Protein AF-A0A0G8ESG5-F1 (afdb_monomer_lite)

Organism: Bacillus cereus (NCBI:txid1396)

pLDDT: mean 90.38, std 11.25, range [38.34, 98.12]

Radius of gyration: 22.26 Å; chains: 1; bounding box: 77×34×74 Å

Foldseek 3Di:
DVVVVVVVVVVVVVVVVVVVLVVVQVVLVVLLLCLLVVFWDKDWDAPDPLQFDCVQQVVLLLVLCQVLQWKKKDWDWDQDPVRAIEIEIAIQHNHDACSCVSWDFPDFDDDDNVCQPPHFQKEWCDDDPDPSDGTHTPHRVSRYIYMYGHNSVCVVPDTSTDMMTIGHDDPVSVVVSVVSSVVVSCVSPPPPPPPPPD

Sequence (198 aa):
MKKVVVSFLIVASILSGFIAFQQTDHKEFEKMEKVEQRIGKEFVIPDVLGFANPSEIYPILLEVAKESHTNIFRTNVAYHEDEHVEILKYVLLTTETIYFKQFQLSGGDVLKPKDTFQGNAFLSTVHTKDTKQKGVIKDFGDNHVITIKPLQTSYEHLPMAGRYVVEGVDDKSYDAFLKLFSKKLNQHFKPKQYIQLL

Secondary structure (DSSP, 8-state):
-HHHHHHHHHHHHHHHHHHHHHHHHHHHHHHHHTHHHHHEEEEEE---GGG--HHHHHHHHHHHHHHTT--EEEEEEEE-TTS-EEEEEEEE-SS--SGGGGS-EEEE----HHHHHS---EEESS--S-TTEEEEEPPSTT--EEEEEEGGGGGGTS-S-EEEEEET--HHHHHHHHHHHHHHHHHHH---------

Structure (mmCIF, N/CA/C/O backbone):
data_AF-A0A0G8ESG5-F1
#
_entry.id   AF-A0A0G8ESG5-F1
#
loop_
_atom_site.group_PDB
_atom_site.id
_atom_site.type_symbol
_atom_site.label_atom_id
_atom_site.label_alt_id
_atom_site.label_comp_id
_atom_site.label_asym_id
_atom_site.label_entity_id
_atom_site.label_seq_id
_atom_site.pdbx_PDB_ins_code
_atom_site.Cartn_x
_atom_site.Cartn_y
_atom_site.Cartn_z
_atom_site.occupancy
_atom_site.B_iso_or_equiv
_atom_site.auth_seq_id
_atom_site.auth_comp_id
_atom_site.auth_asym_id
_atom_site.auth_atom_id
_atom_site.pdbx_PDB_model_num
ATOM 1 N N . MET A 1 1 ? 34.118 -16.002 -43.720 1.00 64.94 1 MET A N 1
ATOM 2 C CA . MET A 1 1 ? 34.114 -16.549 -42.342 1.00 64.94 1 MET A CA 1
ATOM 3 C C . MET A 1 1 ? 34.175 -15.469 -41.265 1.00 64.94 1 MET A C 1
ATOM 5 O O . MET A 1 1 ? 33.196 -15.348 -40.551 1.00 64.94 1 MET A O 1
ATOM 9 N N . LYS A 1 2 ? 35.225 -14.630 -41.175 1.00 79.50 2 LYS A N 1
ATOM 10 C CA . LYS A 1 2 ? 35.324 -13.577 -40.132 1.00 79.50 2 LYS A CA 1
ATOM 11 C C . LYS A 1 2 ? 34.084 -12.671 -40.035 1.00 79.50 2 LYS A C 1
ATOM 13 O O . LYS A 1 2 ? 33.558 -12.487 -38.951 1.00 79.50 2 LYS A O 1
ATOM 18 N N . LYS A 1 3 ? 33.571 -12.184 -41.172 1.00 87.00 3 LYS A N 1
ATOM 19 C CA . LYS A 1 3 ? 32.355 -11.348 -41.217 1.00 87.00 3 LYS A CA 1
ATOM 20 C C . LYS A 1 3 ? 31.109 -12.069 -40.680 1.00 87.00 3 LYS A C 1
ATOM 22 O O . LYS A 1 3 ? 30.347 -11.470 -39.944 1.00 87.00 3 LYS A O 1
ATOM 27 N N . VAL A 1 4 ? 30.956 -13.360 -40.988 1.00 91.06 4 VAL A N 1
ATOM 28 C CA . VAL A 1 4 ? 29.830 -14.188 -40.516 1.00 91.06 4 VAL A CA 1
ATOM 29 C C . VAL A 1 4 ? 29.908 -14.405 -39.005 1.00 91.06 4 VAL A C 1
ATOM 31 O O . VAL A 1 4 ? 28.906 -14.257 -38.318 1.00 91.06 4 VAL A O 1
ATOM 34 N N . VAL A 1 5 ? 31.105 -14.687 -38.480 1.00 92.62 5 VAL A N 1
ATOM 35 C CA . VAL A 1 5 ? 31.335 -14.833 -37.033 1.00 92.62 5 VAL A CA 1
ATOM 36 C C . VAL A 1 5 ? 31.038 -13.523 -36.301 1.00 92.62 5 VAL A C 1
ATOM 38 O O . VAL A 1 5 ? 30.351 -13.538 -35.287 1.00 92.62 5 VAL A O 1
ATOM 41 N N . VAL A 1 6 ? 31.491 -12.384 -36.833 1.00 95.00 6 VAL A N 1
ATOM 42 C CA . VAL A 1 6 ? 31.203 -11.066 -36.246 1.00 95.00 6 VAL A CA 1
ATOM 43 C C . VAL A 1 6 ? 29.701 -10.767 -36.264 1.00 95.00 6 VAL A C 1
ATOM 45 O O . VAL A 1 6 ? 29.158 -10.369 -35.239 1.00 95.00 6 VAL A O 1
ATOM 48 N N . SER A 1 7 ? 29.005 -11.014 -37.379 1.00 92.56 7 SER A N 1
ATOM 49 C CA . SER A 1 7 ? 27.548 -10.844 -37.453 1.00 92.56 7 SER A CA 1
ATOM 50 C C . SER A 1 7 ? 26.808 -11.739 -36.458 1.00 92.56 7 SER A C 1
ATOM 52 O O . SER A 1 7 ? 25.896 -11.270 -35.784 1.00 92.56 7 SER A O 1
ATOM 54 N N . PHE A 1 8 ? 27.227 -12.999 -36.316 1.00 95.50 8 PHE A N 1
ATOM 55 C CA . PHE A 1 8 ? 26.659 -13.916 -35.329 1.00 95.50 8 PHE A CA 1
ATOM 56 C C . PHE A 1 8 ? 26.852 -13.402 -33.896 1.00 95.50 8 PHE A C 1
ATOM 58 O O . PHE A 1 8 ? 25.901 -13.402 -33.121 1.00 95.50 8 PHE A O 1
ATOM 65 N N . LEU A 1 9 ? 28.044 -12.901 -33.556 1.00 95.88 9 LEU A N 1
ATOM 66 C CA . LEU A 1 9 ? 28.318 -12.335 -32.232 1.00 95.88 9 LEU A CA 1
ATOM 67 C C . LEU A 1 9 ? 27.466 -11.096 -31.936 1.00 95.88 9 LEU A C 1
ATOM 69 O O . LEU A 1 9 ? 26.989 -10.949 -30.812 1.00 95.88 9 LEU A O 1
ATOM 73 N N . ILE A 1 10 ? 27.235 -10.229 -32.927 1.00 96.31 10 ILE A N 1
ATOM 74 C CA . ILE A 1 10 ? 26.358 -9.059 -32.773 1.00 96.31 10 ILE A CA 1
ATOM 75 C C . ILE A 1 10 ? 24.924 -9.511 -32.475 1.00 96.31 10 ILE A C 1
ATOM 77 O O . ILE A 1 10 ? 24.338 -9.058 -31.495 1.00 96.31 10 ILE A O 1
ATOM 81 N N . VAL A 1 11 ? 24.378 -10.440 -33.268 1.00 96.56 11 VAL A N 1
ATOM 82 C CA . VAL A 1 11 ? 23.015 -10.962 -33.059 1.00 96.56 11 VAL A CA 1
ATOM 83 C C . VAL A 1 11 ? 22.896 -11.650 -31.698 1.00 96.56 11 VAL A C 1
ATOM 85 O O . VAL A 1 11 ? 21.964 -11.365 -30.950 1.00 96.56 11 VAL A O 1
ATOM 88 N N . ALA A 1 12 ? 23.865 -12.493 -31.335 1.00 95.94 12 ALA A N 1
ATOM 89 C CA . ALA A 1 12 ? 23.898 -13.152 -30.033 1.00 95.94 12 ALA A CA 1
ATOM 90 C C . ALA A 1 12 ? 23.954 -12.145 -28.872 1.00 95.94 12 ALA A C 1
ATOM 92 O O . ALA A 1 12 ? 23.279 -12.342 -27.862 1.00 95.94 12 ALA A O 1
ATOM 93 N N . SER A 1 13 ? 24.703 -11.047 -29.023 1.00 96.19 13 SER A N 1
ATOM 94 C CA . SER A 1 13 ? 24.792 -9.990 -28.008 1.00 96.19 13 SER A CA 1
ATOM 95 C C . SER A 1 13 ? 23.473 -9.232 -27.857 1.00 96.19 13 SER A C 1
ATOM 97 O O . SER A 1 13 ? 23.040 -8.999 -26.732 1.00 96.19 13 SER A O 1
ATOM 99 N N . ILE A 1 14 ? 22.800 -8.904 -28.967 1.00 97.00 14 ILE A N 1
ATOM 100 C CA . ILE A 1 14 ? 21.482 -8.249 -28.949 1.00 97.00 14 ILE A CA 1
ATOM 101 C C . ILE A 1 14 ? 20.448 -9.151 -28.268 1.00 97.00 14 ILE A C 1
ATOM 103 O O . ILE A 1 14 ? 19.749 -8.700 -27.365 1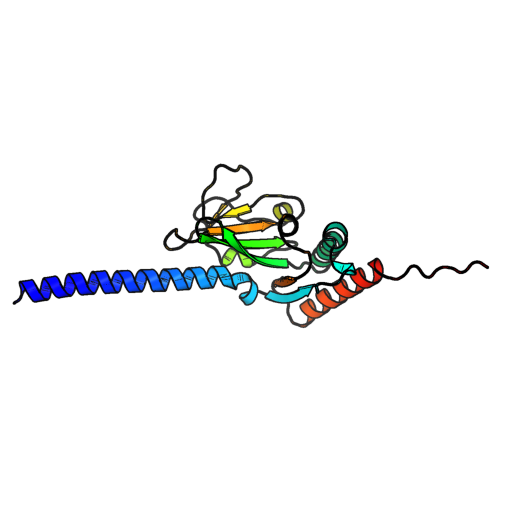.00 97.00 14 ILE A O 1
ATOM 107 N N . LEU A 1 15 ? 20.384 -10.433 -28.646 1.00 96.75 15 LEU A N 1
ATOM 108 C CA . LEU A 1 15 ? 19.455 -11.395 -28.044 1.00 96.75 15 LEU A CA 1
ATOM 109 C C . LEU A 1 15 ? 19.730 -11.599 -26.550 1.00 96.75 15 LEU A C 1
ATOM 111 O O . LEU A 1 15 ? 18.799 -11.617 -25.750 1.00 96.75 15 LEU A O 1
ATOM 115 N N . SER A 1 16 ? 21.003 -11.701 -26.162 1.00 95.81 16 SER A N 1
ATOM 116 C CA . SER A 1 16 ? 21.389 -11.832 -24.752 1.00 95.81 16 SER A CA 1
ATOM 117 C C . SER A 1 16 ? 21.014 -10.586 -23.950 1.00 95.81 16 SER A C 1
ATOM 119 O O . SER A 1 16 ? 20.480 -10.706 -22.851 1.00 95.81 16 SER A O 1
ATOM 121 N N . GLY A 1 17 ? 21.240 -9.395 -24.513 1.00 95.44 17 GLY A N 1
ATOM 122 C CA . GLY A 1 17 ? 20.831 -8.129 -23.909 1.00 95.44 17 GLY A CA 1
ATOM 123 C C . GLY A 1 17 ? 19.316 -8.029 -23.745 1.00 95.44 17 GLY A C 1
ATOM 124 O O . GLY A 1 17 ? 18.847 -7.651 -22.677 1.00 95.44 17 GLY A O 1
ATOM 125 N N . PHE A 1 18 ? 18.550 -8.443 -24.757 1.00 95.38 18 PHE A N 1
ATOM 126 C CA . PHE A 1 18 ? 17.088 -8.476 -24.696 1.00 95.38 18 PHE A CA 1
ATOM 127 C C . PHE A 1 18 ? 16.574 -9.428 -23.606 1.00 95.38 18 PHE A C 1
ATOM 129 O O . PHE A 1 18 ? 15.723 -9.051 -22.806 1.00 95.38 18 PHE A O 1
ATOM 136 N N . ILE A 1 19 ? 17.129 -10.640 -23.514 1.00 95.50 19 ILE A N 1
ATOM 137 C CA . ILE A 1 19 ? 16.766 -11.597 -22.457 1.00 95.50 19 ILE A CA 1
ATOM 138 C C . ILE A 1 19 ? 17.117 -11.033 -21.074 1.00 95.50 19 ILE A C 1
ATOM 140 O O . ILE A 1 19 ? 16.303 -11.111 -20.156 1.00 95.50 19 ILE A O 1
ATOM 144 N N . ALA A 1 20 ? 18.307 -10.446 -20.917 1.00 95.69 20 ALA A N 1
ATOM 145 C CA . ALA A 1 20 ? 18.732 -9.845 -19.656 1.00 95.69 20 ALA A CA 1
ATOM 146 C C . ALA A 1 20 ? 17.832 -8.669 -19.244 1.00 95.69 20 ALA A C 1
ATOM 148 O O . ALA A 1 20 ? 17.515 -8.532 -18.062 1.00 95.69 20 ALA A O 1
ATOM 149 N N . PHE A 1 21 ? 17.391 -7.858 -20.210 1.00 95.25 21 PHE A N 1
ATOM 150 C CA . PHE A 1 21 ? 16.431 -6.782 -19.988 1.00 95.25 21 PHE A CA 1
ATOM 151 C C . PHE A 1 21 ? 15.106 -7.333 -19.450 1.00 95.25 21 PHE A C 1
ATOM 153 O O . PHE A 1 21 ? 14.725 -6.968 -18.344 1.00 95.25 21 PHE A O 1
ATOM 160 N N . GLN A 1 22 ? 14.484 -8.292 -20.146 1.00 93.44 22 GLN A N 1
ATOM 161 C CA . GLN A 1 22 ? 13.210 -8.898 -19.728 1.00 93.44 22 GLN A CA 1
ATOM 162 C C . GLN A 1 22 ? 13.298 -9.575 -18.352 1.00 93.44 22 GLN A C 1
ATOM 164 O O . GLN A 1 22 ? 12.379 -9.500 -17.542 1.00 93.44 22 GLN A O 1
ATOM 169 N N . GLN A 1 23 ? 14.418 -10.239 -18.056 1.00 93.88 23 GLN A N 1
ATOM 170 C CA . GLN A 1 23 ? 14.632 -10.854 -16.744 1.00 93.88 23 GLN A CA 1
ATOM 171 C C . GLN A 1 23 ? 14.796 -9.823 -15.628 1.00 93.88 23 GLN A C 1
ATOM 173 O O . GLN A 1 23 ? 14.387 -10.079 -14.497 1.00 93.88 23 GLN A O 1
ATOM 178 N N . THR A 1 24 ? 15.453 -8.700 -15.916 1.00 94.88 24 THR A N 1
ATOM 179 C CA . THR A 1 24 ? 15.638 -7.618 -14.943 1.00 94.88 24 THR A CA 1
ATOM 180 C C . THR A 1 24 ? 14.308 -6.935 -14.673 1.00 94.88 24 THR A C 1
ATOM 182 O O . THR A 1 24 ? 13.946 -6.773 -13.513 1.00 94.88 24 THR A O 1
ATOM 185 N N . ASP A 1 25 ? 13.566 -6.643 -15.736 1.00 93.38 25 ASP A N 1
ATOM 186 C CA . ASP A 1 25 ? 12.228 -6.071 -15.703 1.00 93.38 25 ASP A CA 1
ATOM 187 C C . ASP A 1 25 ? 11.279 -6.875 -14.813 1.00 93.38 25 ASP A C 1
ATOM 189 O O . ASP A 1 25 ? 10.806 -6.396 -13.783 1.00 93.38 25 ASP A O 1
ATOM 193 N N . HIS A 1 26 ? 11.142 -8.169 -15.109 1.00 91.75 26 HIS A N 1
ATOM 194 C CA . HIS A 1 26 ? 10.306 -9.067 -14.323 1.00 91.75 26 HIS A CA 1
ATOM 195 C C . HIS A 1 26 ? 10.723 -9.127 -12.844 1.00 91.75 26 HIS A C 1
ATOM 197 O O . HIS A 1 26 ? 9.874 -9.120 -11.956 1.00 91.75 26 HIS A O 1
ATOM 203 N N . LYS A 1 27 ? 12.032 -9.151 -12.554 1.00 93.00 27 LYS A N 1
ATOM 204 C CA . LYS A 1 27 ? 12.535 -9.178 -11.170 1.00 93.00 27 LYS A CA 1
ATOM 205 C C . LYS A 1 27 ? 12.235 -7.890 -10.410 1.00 93.00 27 LYS A C 1
ATOM 207 O O . LYS A 1 27 ? 11.932 -7.961 -9.220 1.00 93.00 27 LYS A O 1
ATOM 212 N N . GLU A 1 28 ? 12.380 -6.729 -11.041 1.00 91.75 28 GLU A N 1
ATOM 213 C CA . GLU A 1 28 ? 12.050 -5.450 -10.407 1.00 91.75 28 GLU A CA 1
ATOM 214 C C . GLU A 1 28 ? 10.539 -5.337 -10.176 1.00 91.75 28 GLU A C 1
ATOM 216 O O . GLU A 1 28 ? 10.118 -4.993 -9.068 1.00 91.75 28 GLU A O 1
ATOM 221 N N . PHE A 1 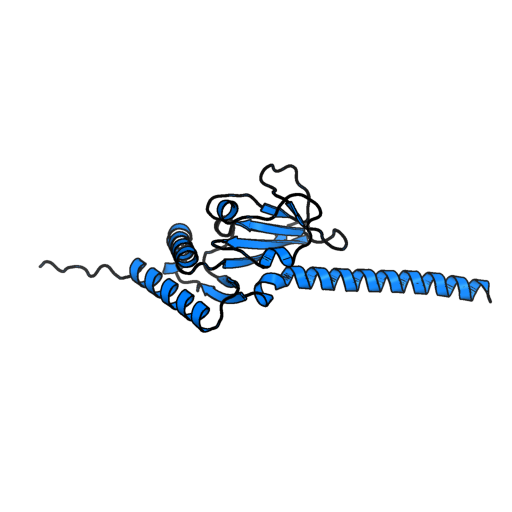29 ? 9.727 -5.768 -11.141 1.00 90.81 29 PHE A N 1
ATOM 222 C CA . PHE A 1 29 ? 8.278 -5.826 -10.989 1.00 90.81 29 PHE A CA 1
ATOM 223 C C . PHE A 1 29 ? 7.835 -6.753 -9.847 1.00 90.81 29 PHE A C 1
ATOM 225 O O . PHE A 1 29 ? 7.098 -6.320 -8.961 1.00 90.81 29 PHE A O 1
ATOM 232 N N . GLU A 1 30 ? 8.343 -7.990 -9.776 1.00 90.75 30 GLU A N 1
ATOM 233 C CA . GLU A 1 30 ? 8.028 -8.916 -8.675 1.00 90.75 30 GLU A CA 1
ATOM 234 C C . GLU A 1 30 ? 8.426 -8.343 -7.305 1.00 90.75 30 GLU A C 1
ATOM 236 O O . GLU A 1 30 ? 7.732 -8.538 -6.296 1.00 90.75 30 GLU A O 1
ATOM 241 N N . LYS A 1 31 ? 9.551 -7.614 -7.240 1.00 89.94 31 LYS A N 1
ATOM 242 C CA . LYS A 1 31 ? 9.942 -6.912 -6.015 1.00 89.94 31 LYS A CA 1
ATOM 243 C C . LYS A 1 31 ? 8.891 -5.874 -5.649 1.00 89.94 31 LYS A C 1
ATOM 245 O O . LYS A 1 31 ? 8.499 -5.852 -4.483 1.00 89.94 31 LYS A O 1
ATOM 250 N N . MET A 1 32 ? 8.436 -5.047 -6.585 1.00 90.75 32 MET A N 1
ATOM 251 C CA . MET A 1 32 ? 7.421 -4.020 -6.332 1.00 90.75 32 MET A CA 1
ATOM 252 C C . MET A 1 32 ? 6.064 -4.628 -5.957 1.00 90.75 32 MET A C 1
ATOM 254 O O . MET A 1 32 ? 5.412 -4.152 -5.025 1.00 90.75 32 MET A O 1
ATOM 258 N N . GLU A 1 33 ? 5.657 -5.709 -6.620 1.00 90.00 33 GLU A N 1
ATOM 259 C CA . GLU A 1 33 ? 4.404 -6.424 -6.370 1.00 90.00 33 GLU A CA 1
ATOM 260 C C . GLU A 1 33 ? 4.331 -6.947 -4.931 1.00 90.00 33 GLU A C 1
ATOM 262 O O . GLU A 1 33 ? 3.336 -6.711 -4.247 1.00 90.00 33 GLU A O 1
ATOM 267 N N . LYS A 1 34 ? 5.402 -7.586 -4.444 1.00 91.62 34 LYS A N 1
ATOM 268 C CA . LYS A 1 34 ? 5.421 -8.310 -3.159 1.00 91.62 34 LYS A CA 1
ATOM 269 C C . LYS A 1 34 ? 5.970 -7.488 -1.985 1.00 91.62 34 LYS A C 1
ATOM 271 O O . LYS A 1 34 ? 6.410 -8.064 -0.990 1.00 91.62 34 LYS A O 1
ATOM 276 N N . VAL A 1 35 ? 6.026 -6.155 -2.095 1.00 94.38 35 VAL A N 1
ATOM 277 C CA . VAL A 1 35 ? 6.611 -5.284 -1.054 1.00 94.38 35 VAL A CA 1
ATOM 278 C C . VAL A 1 35 ? 5.967 -5.520 0.310 1.00 94.38 35 VAL A C 1
ATOM 280 O O . VAL A 1 35 ? 6.682 -5.722 1.289 1.00 94.38 35 VAL A O 1
ATOM 283 N N . GLU A 1 36 ? 4.637 -5.513 0.372 1.00 94.94 36 GLU A N 1
ATOM 284 C CA . GLU A 1 36 ? 3.866 -5.588 1.613 1.00 94.94 36 GLU A CA 1
ATOM 285 C C . GLU A 1 36 ? 4.205 -6.876 2.378 1.00 94.94 36 GLU A C 1
ATOM 287 O O . GLU A 1 36 ? 4.519 -6.833 3.565 1.00 94.94 36 GLU A O 1
ATOM 292 N N . GLN A 1 37 ? 4.258 -8.009 1.671 1.00 91.69 37 GLN A N 1
ATOM 293 C CA . GLN A 1 37 ? 4.566 -9.328 2.234 1.00 91.69 37 GLN A CA 1
ATOM 294 C C . GLN A 1 37 ? 5.977 -9.429 2.824 1.00 91.69 37 GLN A C 1
ATOM 296 O O . GLN A 1 37 ? 6.214 -10.237 3.717 1.00 91.69 37 GLN A O 1
ATOM 301 N N . ARG A 1 38 ? 6.931 -8.622 2.341 1.00 91.75 38 ARG A N 1
ATOM 302 C CA . ARG A 1 38 ? 8.305 -8.614 2.870 1.00 91.75 38 ARG A CA 1
ATOM 303 C C . ARG A 1 38 ? 8.465 -7.763 4.122 1.00 91.75 38 ARG A C 1
ATOM 305 O O . ARG A 1 38 ? 9.422 -7.969 4.862 1.00 91.75 38 ARG A O 1
ATOM 312 N N . ILE A 1 39 ? 7.582 -6.790 4.331 1.00 93.62 39 ILE A N 1
ATOM 313 C CA . ILE A 1 39 ? 7.717 -5.803 5.411 1.00 93.62 39 ILE A CA 1
ATOM 314 C C . ILE A 1 39 ? 6.661 -5.954 6.505 1.00 93.62 39 ILE A C 1
ATOM 316 O O . ILE A 1 39 ? 6.643 -5.156 7.440 1.00 93.62 39 ILE A O 1
ATOM 320 N N . GLY A 1 40 ? 5.762 -6.930 6.400 1.00 94.94 40 GLY A N 1
ATOM 321 C CA . GLY A 1 40 ? 4.633 -7.057 7.310 1.00 94.94 40 GLY A CA 1
ATOM 322 C C . GLY A 1 40 ? 4.066 -8.466 7.406 1.00 94.94 40 GLY A C 1
ATOM 323 O O . GLY A 1 40 ? 4.589 -9.413 6.822 1.00 94.94 40 GLY A O 1
ATOM 324 N N . LYS A 1 41 ? 2.988 -8.593 8.182 1.00 96.19 41 LYS A N 1
ATOM 325 C CA . LYS A 1 41 ? 2.280 -9.857 8.428 1.00 96.19 41 LYS A CA 1
ATOM 326 C C . LYS A 1 41 ? 0.846 -9.789 7.939 1.00 96.19 41 LYS A C 1
ATOM 328 O O . LYS A 1 41 ? 0.161 -8.789 8.154 1.00 96.19 41 LYS A O 1
ATOM 333 N N . GLU A 1 42 ? 0.410 -10.857 7.283 1.00 96.06 42 GLU A N 1
ATOM 334 C CA . GLU A 1 42 ? -0.924 -10.954 6.698 1.00 96.06 42 GLU A CA 1
ATOM 335 C C . GLU A 1 42 ? -1.997 -11.271 7.744 1.00 96.06 42 GLU A C 1
ATOM 337 O O . GLU A 1 42 ? -1.837 -12.204 8.528 1.00 96.06 42 GLU A O 1
ATOM 342 N N . PHE A 1 43 ? -3.130 -10.567 7.680 1.00 96.06 43 PHE A N 1
ATOM 343 C CA . PHE A 1 43 ? -4.376 -10.923 8.362 1.00 96.06 43 PHE A CA 1
ATOM 344 C C . PHE A 1 43 ? -5.557 -10.889 7.387 1.00 96.06 43 PHE A C 1
ATOM 346 O O . PHE A 1 43 ? -5.486 -10.303 6.303 1.00 96.06 43 PHE A O 1
ATOM 353 N N . VAL A 1 44 ? -6.660 -11.532 7.770 1.00 94.88 44 VAL A N 1
ATOM 354 C CA . VAL A 1 44 ? -7.854 -11.664 6.927 1.00 94.88 44 VAL A CA 1
ATOM 355 C C . VAL A 1 44 ? -9.060 -11.065 7.630 1.00 94.88 44 VAL A C 1
ATOM 357 O O . VAL A 1 44 ? -9.329 -11.378 8.789 1.00 94.88 44 VAL A O 1
ATOM 360 N N . ILE A 1 45 ? -9.814 -10.249 6.898 1.00 93.44 45 ILE A N 1
ATOM 361 C CA . ILE A 1 45 ? -11.184 -9.887 7.261 1.00 93.44 45 ILE A CA 1
ATOM 362 C C . ILE A 1 45 ? -12.109 -10.841 6.497 1.00 93.44 45 ILE A C 1
ATOM 364 O O . ILE A 1 45 ? -12.079 -10.832 5.262 1.00 93.44 45 ILE A O 1
ATOM 368 N N . PRO A 1 46 ? -12.875 -11.705 7.189 1.00 90.62 46 PRO A N 1
ATOM 369 C CA . PRO A 1 46 ? -13.691 -12.713 6.527 1.00 90.62 46 PRO A CA 1
ATOM 370 C C . PRO A 1 46 ? -14.916 -12.094 5.851 1.00 90.62 46 PRO A C 1
ATOM 372 O O . PRO A 1 46 ? -15.456 -11.087 6.313 1.00 90.62 46 PRO A O 1
ATOM 375 N N . ASP A 1 47 ? -15.372 -12.745 4.783 1.00 88.19 47 ASP A N 1
ATOM 376 C CA . ASP A 1 47 ? -16.610 -12.395 4.090 1.00 88.19 47 ASP A CA 1
ATOM 377 C C . ASP A 1 47 ? -17.817 -12.960 4.846 1.00 88.19 47 ASP A C 1
ATOM 379 O O . ASP A 1 47 ? -18.261 -14.088 4.632 1.00 88.19 47 ASP A O 1
ATOM 383 N N . VAL A 1 48 ? -18.287 -12.192 5.824 1.00 84.50 48 VAL A N 1
ATOM 384 C CA . VAL A 1 48 ? -19.484 -12.492 6.612 1.00 84.50 48 VAL A CA 1
ATOM 385 C C . VAL A 1 48 ? -20.384 -11.265 6.627 1.00 84.50 48 VAL A C 1
ATOM 387 O O . VAL A 1 48 ? -19.890 -10.140 6.667 1.00 84.50 48 VAL A O 1
ATOM 390 N N . LEU A 1 49 ? -21.706 -11.471 6.645 1.00 69.81 49 LEU A N 1
ATOM 391 C CA . LEU A 1 49 ? -22.717 -10.400 6.571 1.00 69.81 49 LEU A CA 1
ATOM 392 C C . LEU A 1 49 ? -22.448 -9.228 7.531 1.00 69.81 49 LEU A C 1
ATOM 394 O O . LEU A 1 49 ? -22.646 -8.078 7.157 1.00 69.81 49 LEU A O 1
ATOM 398 N N . GLY A 1 50 ? -21.950 -9.508 8.741 1.00 70.00 50 GLY A N 1
ATOM 399 C CA . GLY A 1 50 ? -21.619 -8.476 9.728 1.00 70.00 50 GLY A CA 1
ATOM 400 C C . GLY A 1 50 ? -20.433 -7.582 9.348 1.00 70.00 50 GLY A C 1
ATOM 401 O O . GLY A 1 50 ? -20.346 -6.467 9.834 1.00 70.00 50 GLY A O 1
ATOM 402 N N . PHE A 1 51 ? -19.528 -8.024 8.474 1.00 77.50 51 PHE A N 1
ATOM 403 C CA . PHE A 1 51 ? -18.347 -7.257 8.059 1.00 77.50 51 PHE A CA 1
ATOM 404 C C . PHE A 1 51 ? -18.466 -6.678 6.649 1.00 77.50 51 PHE A C 1
ATOM 406 O O . PHE A 1 51 ? -17.517 -6.073 6.160 1.00 77.50 51 PHE A O 1
ATOM 413 N N . ALA A 1 52 ? -19.619 -6.834 5.996 1.00 75.62 52 ALA A N 1
ATOM 414 C CA . ALA A 1 52 ? -19.795 -6.454 4.600 1.00 75.62 52 ALA A CA 1
ATOM 415 C C . ALA A 1 52 ? -19.766 -4.934 4.368 1.00 75.62 52 ALA A C 1
ATOM 417 O O . ALA A 1 52 ? -19.371 -4.512 3.286 1.00 75.62 52 ALA A O 1
ATOM 418 N N . ASN A 1 53 ? -20.162 -4.117 5.355 1.00 85.00 53 ASN A N 1
ATOM 419 C CA . ASN A 1 53 ? -20.275 -2.663 5.208 1.00 85.00 53 ASN A CA 1
ATOM 420 C C . ASN A 1 53 ? -18.956 -1.938 5.557 1.00 85.00 53 ASN A C 1
ATOM 422 O O . ASN A 1 53 ? -18.637 -1.786 6.742 1.00 85.00 53 ASN A O 1
ATOM 426 N N . PRO A 1 54 ? -18.207 -1.395 4.574 1.00 89.50 54 PRO A N 1
ATOM 427 C CA . PRO A 1 54 ? -16.965 -0.680 4.856 1.00 89.50 54 PRO A CA 1
ATOM 428 C C . PRO A 1 54 ? -17.183 0.575 5.704 1.00 89.50 54 PRO A C 1
ATOM 430 O O . PRO A 1 54 ? -16.299 0.947 6.468 1.00 89.50 54 PRO A O 1
ATOM 433 N N . SER A 1 55 ? -18.362 1.204 5.632 1.00 88.88 55 SER A N 1
ATOM 434 C CA . SER A 1 55 ? -18.674 2.414 6.410 1.00 88.88 55 SER A CA 1
ATOM 435 C C . SER A 1 55 ? -18.745 2.152 7.917 1.00 88.88 55 SER A C 1
ATOM 437 O O . SER A 1 55 ? -18.569 3.078 8.702 1.00 88.88 55 SER A O 1
ATOM 439 N N . GLU A 1 56 ? -18.977 0.903 8.326 1.00 89.31 56 GLU A N 1
ATOM 440 C CA . GLU A 1 56 ? -19.004 0.483 9.732 1.00 89.31 56 GLU A CA 1
ATOM 441 C C . GLU A 1 56 ? -17.642 -0.054 10.183 1.00 89.31 56 GLU A C 1
ATOM 443 O O . GLU A 1 56 ? -17.151 0.301 11.256 1.00 89.31 56 GLU A O 1
ATOM 448 N N . ILE A 1 57 ? -16.993 -0.872 9.348 1.00 92.25 57 ILE A N 1
ATOM 449 C CA . ILE A 1 57 ? -15.753 -1.561 9.724 1.00 92.25 57 ILE A CA 1
ATOM 450 C C . ILE A 1 57 ? -14.511 -0.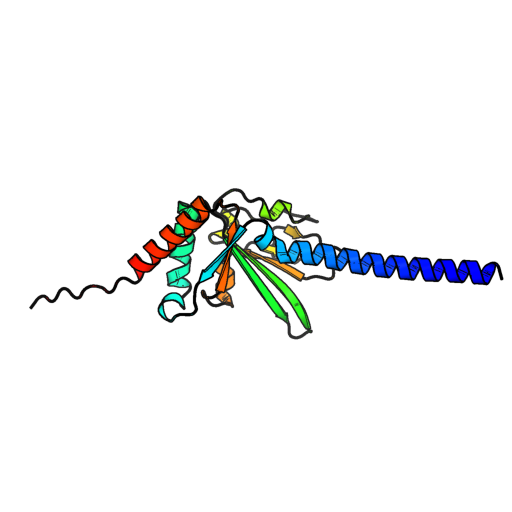685 9.544 1.00 92.25 57 ILE A C 1
ATOM 452 O O . ILE A 1 57 ? -13.605 -0.732 10.378 1.00 92.25 57 ILE A O 1
ATOM 456 N N . TYR A 1 58 ? -14.433 0.121 8.480 1.00 94.19 58 TYR A N 1
ATOM 457 C CA . TYR A 1 58 ? -13.253 0.949 8.220 1.00 94.19 58 TYR A CA 1
ATOM 458 C C . TYR A 1 58 ? -12.947 1.932 9.361 1.00 94.19 58 TYR A C 1
ATOM 460 O O . TYR A 1 58 ? -11.779 2.008 9.743 1.00 94.19 58 TYR A O 1
ATOM 468 N N . PRO A 1 59 ? -13.928 2.635 9.969 1.00 94.50 59 PRO A N 1
ATOM 469 C CA . PRO A 1 59 ? -13.662 3.470 11.139 1.00 94.50 59 PRO A CA 1
ATOM 470 C C . PRO A 1 59 ? -13.022 2.700 12.299 1.00 94.50 59 PRO A C 1
ATOM 472 O O . PRO A 1 59 ? -12.089 3.209 12.917 1.00 94.50 59 PRO A O 1
ATOM 475 N N . ILE A 1 60 ? -13.461 1.460 12.545 1.00 95.44 60 ILE A N 1
ATOM 476 C CA . ILE A 1 60 ? -12.880 0.587 13.574 1.00 95.44 60 ILE A CA 1
ATOM 477 C C . ILE A 1 60 ? -11.440 0.227 13.200 1.00 95.44 60 ILE A C 1
ATOM 479 O O . ILE A 1 60 ? -10.542 0.350 14.028 1.00 95.44 60 ILE A O 1
ATOM 483 N N . LEU A 1 61 ? -11.193 -0.175 11.949 1.00 95.75 61 LEU A N 1
ATOM 484 C CA . LEU A 1 61 ? -9.847 -0.502 11.472 1.00 95.75 61 LEU A CA 1
ATOM 485 C C . LEU A 1 61 ? -8.893 0.698 11.586 1.00 95.75 61 LEU A C 1
ATOM 487 O O . LEU A 1 61 ? -7.759 0.546 12.034 1.00 95.75 61 LEU A O 1
ATOM 491 N N . LEU A 1 62 ? -9.365 1.892 11.220 1.00 95.94 62 LEU A N 1
ATOM 492 C CA . LEU A 1 62 ? -8.623 3.146 11.323 1.00 95.94 62 LEU A CA 1
ATOM 493 C C . LEU A 1 62 ? -8.286 3.494 12.776 1.00 95.94 62 LEU A C 1
ATOM 495 O O . LEU A 1 62 ? -7.165 3.912 13.064 1.00 95.94 62 LEU A O 1
ATOM 499 N N . GLU A 1 63 ? -9.248 3.346 13.683 1.00 96.44 63 GLU A N 1
ATOM 500 C CA . GLU A 1 63 ? -9.053 3.579 15.114 1.00 96.44 63 GLU A CA 1
ATOM 501 C C . GLU A 1 63 ? -8.001 2.624 15.686 1.00 96.44 63 GLU A C 1
ATOM 503 O O . GLU A 1 63 ? -7.059 3.068 16.338 1.00 96.44 63 GLU A O 1
ATOM 508 N N . VAL A 1 64 ? -8.098 1.330 15.368 1.00 96.75 64 VAL A N 1
ATOM 509 C CA . VAL A 1 64 ? -7.124 0.319 15.805 1.00 96.75 64 VAL A CA 1
ATOM 510 C C . VAL A 1 64 ? -5.738 0.628 15.264 1.00 96.75 64 VAL A C 1
ATOM 512 O O . VAL A 1 64 ? -4.792 0.640 16.040 1.00 96.75 64 VAL A O 1
ATOM 515 N N . ALA A 1 65 ? -5.616 0.920 13.966 1.00 96.00 65 ALA A N 1
ATOM 516 C CA . ALA A 1 65 ? -4.340 1.249 13.337 1.00 96.00 65 ALA A CA 1
ATOM 517 C C . ALA A 1 65 ? -3.665 2.458 14.004 1.00 96.00 65 ALA A C 1
ATOM 519 O O . ALA A 1 65 ? -2.439 2.509 14.120 1.00 96.00 65 ALA A O 1
ATOM 520 N N . LYS A 1 66 ? -4.459 3.450 14.434 1.00 9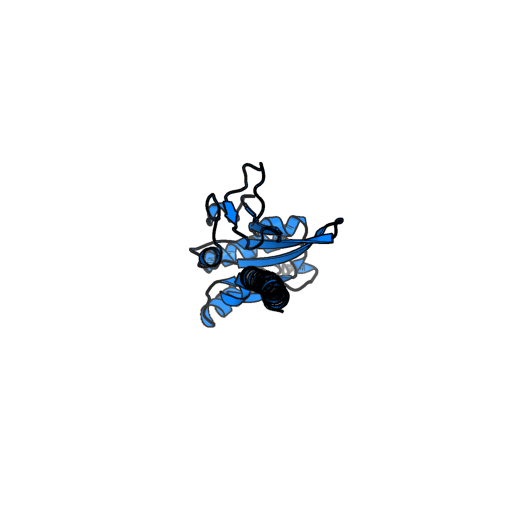5.38 66 LYS A N 1
ATOM 521 C CA . LYS A 1 66 ? -3.965 4.628 15.158 1.00 95.38 66 LYS A CA 1
ATOM 522 C C . LYS A 1 66 ? -3.529 4.275 16.576 1.00 95.38 66 LYS A C 1
ATOM 524 O O . LYS A 1 66 ? -2.441 4.676 16.971 1.00 95.38 66 LYS A O 1
ATOM 529 N N . GLU A 1 67 ? -4.346 3.528 17.317 1.00 95.94 67 GLU A N 1
ATOM 530 C CA . GLU A 1 67 ? -4.039 3.099 18.690 1.00 95.94 67 GLU A CA 1
ATOM 531 C C . GLU A 1 67 ? -2.824 2.167 18.762 1.00 95.94 67 GLU A C 1
ATOM 533 O O . GLU A 1 67 ? -2.053 2.229 19.716 1.00 95.94 67 GLU A O 1
ATOM 538 N N . SER A 1 68 ? -2.640 1.312 17.756 1.00 94.44 68 SER A N 1
ATOM 539 C CA . SER A 1 68 ? -1.512 0.386 17.673 1.00 94.44 68 SER A CA 1
ATOM 540 C C . SER A 1 68 ? -0.285 0.978 16.977 1.00 94.44 68 SER A C 1
ATOM 542 O O . SER A 1 68 ? 0.727 0.290 16.868 1.00 94.44 68 SER A O 1
ATOM 544 N N . HIS A 1 69 ? -0.371 2.219 16.479 1.00 94.19 69 HIS A N 1
ATOM 545 C CA . HIS A 1 69 ? 0.653 2.855 15.645 1.00 94.19 69 HIS A CA 1
ATOM 546 C C . HIS A 1 69 ? 1.129 1.954 14.503 1.00 94.19 69 HIS A C 1
ATOM 548 O O . HIS A 1 69 ? 2.329 1.794 14.284 1.00 94.19 69 HIS A O 1
ATOM 554 N N . THR A 1 70 ? 0.193 1.317 13.800 1.00 95.00 70 THR A N 1
ATOM 555 C CA . THR A 1 70 ? 0.531 0.380 12.731 1.00 95.00 70 THR A CA 1
ATOM 556 C C . THR A 1 70 ? -0.027 0.793 11.385 1.00 95.00 70 THR A C 1
ATOM 558 O O . THR A 1 70 ? -1.186 1.193 11.271 1.00 95.00 70 THR A O 1
ATOM 561 N N . ASN A 1 71 ? 0.805 0.652 10.357 1.00 97.75 71 ASN A N 1
ATOM 562 C CA . ASN A 1 71 ? 0.412 0.872 8.976 1.00 97.75 71 ASN A CA 1
ATOM 563 C C . ASN A 1 71 ? -0.248 -0.392 8.413 1.00 97.75 71 ASN A C 1
ATOM 565 O O . ASN A 1 71 ? 0.145 -1.512 8.752 1.00 97.75 71 ASN A O 1
ATOM 569 N N . ILE A 1 72 ? -1.254 -0.210 7.560 1.00 97.94 72 ILE A N 1
ATOM 570 C CA . ILE A 1 72 ? -2.028 -1.305 6.971 1.00 97.94 72 ILE A CA 1
ATOM 571 C C . ILE A 1 72 ? -1.982 -1.205 5.456 1.00 97.94 72 ILE A C 1
ATOM 573 O O . ILE A 1 72 ? -2.177 -0.127 4.892 1.00 97.94 72 ILE A O 1
ATOM 577 N N . PHE A 1 73 ? -1.784 -2.345 4.804 1.00 98.00 73 PHE A N 1
ATOM 578 C CA . PHE A 1 73 ? -1.752 -2.453 3.357 1.00 98.00 73 PHE A CA 1
ATOM 579 C C . PHE A 1 73 ? -2.791 -3.434 2.832 1.00 98.00 73 PHE A C 1
ATOM 581 O O . PHE A 1 73 ? -3.153 -4.404 3.502 1.00 98.00 73 PHE A O 1
ATOM 588 N N . ARG A 1 74 ? -3.239 -3.194 1.603 1.00 96.38 74 ARG A N 1
ATOM 589 C CA . ARG A 1 74 ? -4.061 -4.112 0.816 1.00 96.38 74 ARG A CA 1
ATOM 590 C C . ARG A 1 74 ? -3.644 -4.008 -0.644 1.00 96.38 74 ARG A C 1
ATOM 592 O O . ARG A 1 74 ? -3.456 -2.906 -1.144 1.00 96.38 74 ARG A O 1
ATOM 599 N N . THR A 1 75 ? -3.551 -5.136 -1.332 1.00 95.19 75 THR A N 1
ATOM 600 C CA . THR A 1 75 ? -3.192 -5.174 -2.755 1.00 95.19 75 THR A CA 1
ATOM 601 C C . THR A 1 75 ? -4.327 -5.808 -3.546 1.00 95.19 75 THR A C 1
ATOM 603 O O . THR A 1 75 ? -4.966 -6.750 -3.077 1.00 95.19 75 THR A O 1
ATOM 606 N N . ASN A 1 76 ? -4.580 -5.281 -4.738 1.00 92.88 76 ASN A N 1
ATOM 607 C CA . ASN A 1 76 ? -5.511 -5.825 -5.709 1.00 92.88 76 ASN A CA 1
ATOM 608 C C . ASN A 1 76 ? -4.889 -5.783 -7.106 1.00 92.88 76 ASN A C 1
ATOM 610 O O . ASN A 1 76 ? -4.142 -4.863 -7.429 1.00 92.88 76 ASN A O 1
ATOM 614 N N . VAL A 1 77 ? -5.242 -6.758 -7.936 1.00 89.56 77 VAL A N 1
ATOM 615 C CA . VAL A 1 77 ? -4.897 -6.768 -9.358 1.00 89.56 77 VAL A CA 1
ATOM 616 C C . VAL A 1 77 ? -6.170 -6.442 -10.130 1.00 89.56 77 VAL A C 1
ATOM 618 O O . VAL A 1 77 ? -7.166 -7.156 -10.008 1.00 89.56 77 VAL A O 1
ATOM 621 N N . ALA A 1 78 ? -6.157 -5.332 -10.861 1.00 87.12 78 ALA A N 1
ATOM 622 C CA . ALA A 1 78 ? -7.244 -4.915 -11.733 1.00 87.12 78 ALA A CA 1
ATOM 623 C C . ALA A 1 78 ? -6.915 -5.296 -13.180 1.00 87.12 78 ALA A C 1
ATOM 625 O O . ALA A 1 78 ? -5.799 -5.074 -13.648 1.00 87.12 78 ALA A O 1
ATOM 626 N N . TYR A 1 79 ? -7.898 -5.870 -13.868 1.00 82.31 79 TYR A N 1
ATOM 627 C CA . TYR A 1 79 ? -7.825 -6.195 -15.289 1.00 82.31 79 TYR A CA 1
ATOM 628 C C . TYR A 1 79 ? -8.715 -5.207 -16.035 1.00 82.31 79 TYR A C 1
ATOM 630 O O . TYR A 1 79 ? -9.921 -5.162 -15.780 1.00 82.31 79 TYR A O 1
ATOM 638 N N . HIS A 1 80 ? -8.116 -4.400 -16.904 1.00 77.75 80 HIS A N 1
ATOM 639 C CA . HIS A 1 80 ? -8.834 -3.444 -17.744 1.00 77.75 80 HIS A CA 1
ATOM 640 C C . HIS A 1 80 ? -9.289 -4.106 -19.055 1.00 77.75 80 HIS A C 1
ATOM 642 O O . HIS A 1 80 ? -8.800 -5.172 -19.432 1.00 77.75 80 HIS A O 1
ATOM 648 N N . GLU A 1 81 ? -10.275 -3.505 -19.731 1.00 71.75 81 GLU A N 1
ATOM 649 C CA . GLU A 1 81 ? -10.897 -4.062 -20.951 1.00 71.75 81 GLU A CA 1
ATOM 650 C C . GLU A 1 81 ? -9.914 -4.227 -22.125 1.00 71.75 81 GLU A C 1
ATOM 652 O O . GLU A 1 81 ? -10.163 -5.009 -23.039 1.00 71.75 81 GLU A O 1
ATOM 657 N N . ASP A 1 82 ? -8.792 -3.514 -22.088 1.00 72.12 82 ASP A N 1
ATOM 658 C CA . ASP A 1 82 ? -7.699 -3.536 -23.062 1.00 72.12 82 ASP A CA 1
ATOM 659 C C . ASP A 1 82 ? -6.593 -4.5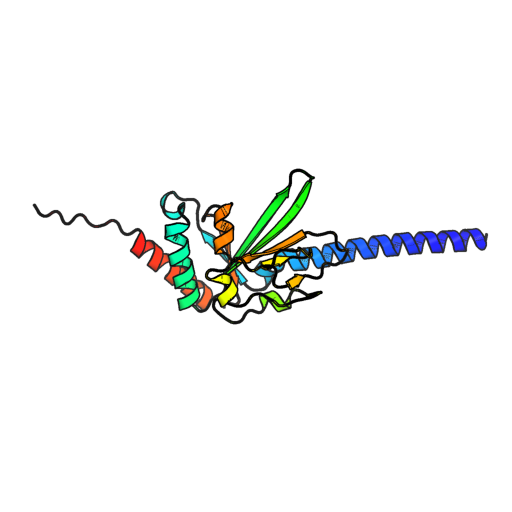55 -22.721 1.00 72.12 82 ASP A C 1
ATOM 661 O O . ASP A 1 82 ? -5.491 -4.479 -23.260 1.00 72.12 82 ASP A O 1
ATOM 665 N N . GLU A 1 83 ? -6.884 -5.512 -21.832 1.00 64.38 83 GLU A N 1
ATOM 666 C CA . GLU A 1 83 ? -5.942 -6.512 -21.303 1.00 64.38 83 GLU A CA 1
ATOM 667 C C . GLU A 1 83 ? -4.761 -5.910 -20.518 1.00 64.38 83 GLU A C 1
ATOM 669 O O . GLU A 1 83 ? -3.843 -6.636 -20.119 1.00 64.38 83 GLU A O 1
ATOM 674 N N . HIS A 1 84 ? -4.781 -4.604 -20.219 1.00 74.06 84 HIS A N 1
ATOM 675 C CA . HIS A 1 84 ? -3.783 -4.010 -19.344 1.00 74.06 84 HIS A CA 1
ATOM 676 C C . HIS A 1 84 ? -4.055 -4.379 -17.883 1.00 74.06 84 HIS A C 1
ATOM 678 O O . HIS A 1 84 ? -5.143 -4.187 -17.333 1.00 74.06 84 HIS A O 1
ATOM 684 N N . VAL A 1 85 ? -3.023 -4.925 -17.243 1.00 85.00 85 VAL A N 1
ATOM 685 C CA . VAL A 1 85 ? -3.035 -5.278 -15.825 1.00 85.00 85 VAL A CA 1
ATOM 686 C C . VAL A 1 85 ? -2.516 -4.092 -15.020 1.00 85.00 85 VAL A C 1
ATOM 688 O O . VAL A 1 85 ? -1.397 -3.627 -15.237 1.00 85.00 85 VAL A O 1
ATOM 691 N N . GLU A 1 86 ? -3.311 -3.630 -14.060 1.00 91.38 86 GLU A N 1
ATOM 692 C CA . GLU A 1 86 ? -2.902 -2.625 -13.080 1.00 91.38 86 GLU A CA 1
ATOM 693 C C . GLU A 1 86 ? -2.804 -3.258 -11.690 1.00 91.38 86 GLU A C 1
ATOM 695 O O . GLU A 1 86 ? -3.750 -3.878 -11.195 1.00 91.38 86 GLU A O 1
ATOM 700 N N . ILE A 1 87 ? -1.674 -3.049 -11.012 1.00 93.62 87 ILE A N 1
ATOM 701 C CA . ILE A 1 87 ? -1.555 -3.381 -9.592 1.00 93.62 87 ILE A CA 1
ATOM 702 C C . ILE A 1 87 ? -1.974 -2.168 -8.766 1.00 93.62 87 ILE A C 1
ATOM 704 O O . ILE A 1 87 ? -1.283 -1.148 -8.701 1.00 93.62 87 ILE A O 1
ATOM 708 N N . LEU A 1 88 ? -3.087 -2.322 -8.060 1.00 95.94 88 LEU A N 1
ATOM 709 C CA . LEU A 1 88 ? -3.589 -1.356 -7.098 1.00 95.94 88 LEU A CA 1
ATOM 710 C C . LEU A 1 88 ? -3.082 -1.717 -5.704 1.00 95.94 88 LEU A C 1
ATOM 712 O O . LEU A 1 88 ? -3.391 -2.774 -5.154 1.00 95.94 88 LEU A O 1
ATOM 716 N N . LYS A 1 89 ? -2.314 -0.809 -5.115 1.00 97.50 89 LYS A N 1
ATOM 717 C CA . LYS A 1 89 ? -1.807 -0.903 -3.747 1.00 97.50 89 LYS A CA 1
ATOM 718 C C . LYS A 1 89 ? -2.501 0.142 -2.895 1.00 97.50 89 LYS A C 1
ATOM 720 O O . LYS A 1 89 ? -2.616 1.303 -3.273 1.00 97.50 89 LYS A O 1
ATOM 725 N N . TYR A 1 90 ? -2.969 -0.265 -1.733 1.00 97.56 90 TYR A N 1
ATOM 726 C CA . TYR A 1 90 ? -3.778 0.554 -0.852 1.00 97.56 90 TYR A CA 1
ATOM 727 C C . TYR A 1 90 ? -3.112 0.653 0.509 1.00 97.56 90 TYR A C 1
ATOM 729 O O . TYR A 1 90 ? -2.775 -0.371 1.098 1.00 97.56 90 TYR A O 1
ATOM 737 N N . VAL A 1 91 ? -2.929 1.873 1.012 1.00 97.94 91 VAL A N 1
ATOM 738 C CA . VAL A 1 91 ? -2.135 2.137 2.216 1.00 97.94 91 VAL A CA 1
ATOM 739 C C . VAL A 1 91 ? -2.909 2.975 3.231 1.00 97.94 91 VAL A C 1
ATOM 741 O O . VAL A 1 91 ? -3.536 3.979 2.894 1.00 97.94 91 VAL A O 1
ATOM 744 N N . LEU A 1 92 ? -2.852 2.574 4.494 1.00 97.81 92 LEU A N 1
ATOM 745 C CA . LEU A 1 92 ? -3.243 3.379 5.644 1.00 97.81 92 LEU A CA 1
ATOM 746 C C . LEU A 1 92 ? -1.997 3.593 6.495 1.00 97.81 92 LEU A C 1
ATOM 748 O O . LEU A 1 92 ? -1.464 2.638 7.054 1.00 97.81 92 LEU A O 1
ATOM 752 N N . LEU A 1 93 ? -1.539 4.839 6.584 1.00 97.00 93 LEU A N 1
ATOM 753 C CA . LEU A 1 93 ? -0.307 5.195 7.276 1.00 97.00 93 LEU A CA 1
ATOM 754 C C . LEU A 1 93 ? -0.644 5.935 8.568 1.00 97.00 93 LEU A C 1
ATOM 756 O O . LEU A 1 93 ? -1.244 7.006 8.531 1.00 97.00 93 LEU A O 1
ATOM 760 N N . THR A 1 94 ? -0.252 5.385 9.709 1.00 95.62 94 THR A N 1
ATOM 761 C CA . THR A 1 94 ? -0.442 5.983 11.039 1.00 95.62 94 THR A CA 1
ATOM 762 C C . THR A 1 94 ? 0.879 6.362 11.703 1.00 95.62 94 THR A C 1
ATOM 764 O O . THR A 1 94 ? 0.877 7.144 12.652 1.00 95.62 94 THR A O 1
ATOM 767 N N . THR A 1 95 ? 2.000 5.867 11.176 1.00 93.19 95 THR A N 1
ATOM 768 C CA . THR A 1 95 ? 3.358 6.126 11.664 1.00 93.19 95 THR A CA 1
ATOM 769 C C . THR A 1 95 ? 4.359 6.179 10.499 1.00 93.19 95 THR A C 1
ATOM 771 O O . THR A 1 95 ? 3.974 6.077 9.330 1.00 93.19 95 THR A O 1
ATOM 774 N N . GLU A 1 96 ? 5.644 6.378 10.794 1.00 92.00 96 GLU A N 1
ATOM 775 C CA . GLU A 1 96 ? 6.717 6.256 9.803 1.00 92.00 96 GLU A CA 1
ATOM 776 C C . GLU A 1 96 ? 6.727 4.858 9.171 1.00 92.00 96 GLU A C 1
ATOM 778 O O . GLU A 1 96 ? 6.427 3.860 9.820 1.00 92.00 96 GLU A O 1
ATOM 783 N N . THR A 1 97 ? 7.063 4.781 7.885 1.00 94.75 97 THR A N 1
ATOM 784 C CA . THR A 1 97 ? 6.981 3.543 7.105 1.00 94.75 97 THR A CA 1
ATOM 785 C C . THR A 1 97 ? 8.277 3.293 6.343 1.00 94.75 97 THR A C 1
ATOM 787 O O . THR A 1 97 ? 8.892 4.223 5.808 1.00 94.75 97 THR A O 1
ATOM 790 N N . ILE A 1 98 ? 8.704 2.032 6.272 1.00 94.06 98 ILE A N 1
ATOM 791 C CA . ILE A 1 98 ? 9.792 1.602 5.383 1.00 94.06 98 ILE A CA 1
ATOM 792 C C . ILE A 1 98 ? 9.272 1.210 3.998 1.00 94.06 98 ILE A C 1
ATOM 794 O O . ILE A 1 98 ? 10.081 1.034 3.086 1.00 94.06 98 ILE A O 1
ATOM 798 N N . TYR A 1 99 ? 7.950 1.117 3.828 1.00 96.12 99 TYR A N 1
ATOM 799 C CA . TYR A 1 99 ? 7.274 0.750 2.585 1.00 96.12 99 TYR A CA 1
ATOM 800 C C . TYR A 1 99 ? 7.798 1.532 1.382 1.00 96.12 99 TYR A C 1
ATOM 802 O O . TYR A 1 99 ? 8.247 0.945 0.400 1.00 96.12 99 TYR A O 1
ATOM 810 N N . PHE A 1 100 ? 7.857 2.862 1.489 1.00 96.19 100 PHE A N 1
ATOM 811 C CA . PHE A 1 100 ? 8.303 3.693 0.372 1.00 96.19 100 PHE A CA 1
ATOM 812 C C . PHE A 1 100 ? 9.803 3.615 0.080 1.00 96.19 100 PHE A C 1
ATOM 814 O O . PHE A 1 100 ? 10.214 3.981 -1.014 1.00 96.19 100 PHE A O 1
ATOM 821 N N . LYS A 1 101 ? 10.627 3.075 0.991 1.00 93.62 101 LYS A N 1
ATOM 822 C CA . LYS A 1 101 ? 12.054 2.821 0.710 1.00 93.62 101 LYS A CA 1
ATOM 823 C C . LYS A 1 101 ? 12.253 1.704 -0.319 1.00 93.62 101 LYS A C 1
ATOM 825 O O . LYS A 1 101 ? 13.358 1.540 -0.823 1.00 93.62 101 LYS A O 1
ATOM 830 N N . GLN A 1 102 ? 11.203 0.934 -0.605 1.00 92.44 102 GLN A N 1
ATOM 831 C CA . GLN A 1 102 ? 11.211 -0.136 -1.602 1.00 92.44 102 GLN A CA 1
ATOM 832 C C . GLN A 1 102 ? 10.905 0.366 -3.019 1.00 92.44 102 GLN A C 1
ATOM 834 O O . GLN A 1 102 ? 10.998 -0.412 -3.963 1.00 92.44 102 GLN A O 1
ATOM 839 N N . PHE A 1 103 ? 10.553 1.647 -3.174 1.00 93.94 103 PHE A N 1
ATOM 840 C CA . PHE A 1 103 ? 10.217 2.259 -4.454 1.00 93.94 103 PHE A CA 1
ATOM 841 C C . PHE A 1 103 ? 11.195 3.393 -4.759 1.00 93.94 103 PHE A C 1
ATOM 843 O O . PHE A 1 103 ? 11.508 4.215 -3.898 1.00 93.94 103 PHE A O 1
ATOM 850 N N . GLN A 1 104 ? 11.661 3.463 -6.003 1.00 94.88 104 GLN A N 1
ATOM 851 C CA . GLN A 1 104 ? 12.353 4.647 -6.505 1.00 94.88 104 GLN A CA 1
ATOM 852 C C . GLN A 1 104 ? 11.316 5.602 -7.092 1.00 94.88 104 GLN A C 1
ATOM 854 O O . GLN A 1 104 ? 10.391 5.157 -7.766 1.00 94.88 104 GLN A O 1
ATOM 859 N N . LEU A 1 105 ? 11.466 6.906 -6.862 1.00 96.75 105 LEU A N 1
ATOM 860 C CA . LEU A 1 105 ? 10.634 7.916 -7.514 1.00 96.75 105 LEU A CA 1
ATOM 861 C C . LEU A 1 105 ? 11.397 8.544 -8.680 1.00 96.75 105 LEU A C 1
ATOM 863 O O . LEU A 1 105 ? 12.574 8.880 -8.546 1.00 96.75 105 LEU A O 1
ATOM 867 N N . SER A 1 106 ? 10.722 8.725 -9.812 1.00 96.06 106 SER A N 1
ATOM 868 C CA . SER A 1 106 ? 11.210 9.552 -10.922 1.00 96.06 106 SER A CA 1
ATOM 869 C C . SER A 1 106 ? 10.830 11.028 -10.745 1.00 96.06 106 SER A C 1
ATOM 871 O O . SER A 1 106 ? 11.465 11.899 -11.337 1.00 96.06 106 SER A O 1
ATOM 873 N N . GLY A 1 107 ? 9.849 11.329 -9.884 1.00 96.00 107 GLY A N 1
ATOM 874 C CA . GLY A 1 107 ? 9.493 12.692 -9.492 1.00 96.00 107 GLY A CA 1
ATOM 875 C C . GLY A 1 107 ? 8.454 12.762 -8.369 1.00 96.00 107 GLY A C 1
ATOM 876 O O . GLY A 1 107 ? 7.763 11.784 -8.083 1.00 96.00 107 GLY A O 1
ATOM 877 N N . GLY A 1 108 ? 8.327 13.943 -7.760 1.00 96.69 108 GLY A N 1
ATOM 878 C CA . GLY A 1 108 ? 7.379 14.219 -6.675 1.00 96.69 108 GLY A CA 1
ATOM 879 C C . GLY A 1 108 ? 7.771 13.612 -5.322 1.00 96.69 108 GLY A C 1
ATOM 880 O O . GLY A 1 108 ? 8.941 13.334 -5.074 1.00 96.69 108 GLY A O 1
ATOM 881 N N . ASP A 1 109 ? 6.778 13.431 -4.451 1.00 96.44 109 ASP A N 1
ATOM 882 C CA . ASP A 1 109 ? 6.926 12.975 -3.065 1.00 96.44 109 ASP A CA 1
ATOM 883 C C . ASP A 1 109 ? 6.116 11.700 -2.789 1.00 96.44 109 ASP A C 1
ATOM 885 O O . ASP A 1 109 ? 5.127 11.411 -3.461 1.00 96.44 109 ASP A O 1
ATOM 889 N N . VAL A 1 110 ? 6.496 10.968 -1.738 1.00 97.12 110 VAL A N 1
ATOM 890 C CA . VAL A 1 110 ? 5.739 9.821 -1.206 1.00 97.12 110 VAL A CA 1
ATOM 891 C C . VAL A 1 110 ? 4.517 10.267 -0.389 1.00 97.12 110 VAL A C 1
ATOM 893 O O . VAL A 1 110 ? 4.459 11.400 0.097 1.00 97.12 110 VAL A O 1
ATOM 896 N N . LEU A 1 111 ? 3.555 9.361 -0.174 1.00 96.81 111 LEU A N 1
ATOM 897 C CA . LEU A 1 111 ? 2.407 9.629 0.702 1.00 96.81 111 LEU A CA 1
ATOM 898 C C . LEU A 1 111 ? 2.836 9.704 2.174 1.00 96.81 111 LEU A C 1
ATOM 900 O O . LEU A 1 111 ? 3.691 8.949 2.636 1.00 96.81 111 LEU A O 1
ATOM 904 N N . LYS A 1 112 ? 2.201 10.599 2.933 1.00 94.94 112 LYS A N 1
ATOM 905 C CA . LYS A 1 112 ? 2.364 10.755 4.386 1.00 94.94 112 LYS A CA 1
ATOM 906 C C . LYS A 1 112 ? 1.069 10.356 5.106 1.00 94.94 112 LYS A C 1
ATOM 908 O O . LYS A 1 112 ? 0.014 10.353 4.476 1.00 94.94 112 LYS A O 1
ATOM 913 N N . PRO A 1 113 ? 1.086 10.110 6.431 1.00 94.19 113 PRO A N 1
ATOM 914 C CA . PRO A 1 113 ? -0.115 9.758 7.200 1.00 94.19 113 PRO A CA 1
ATOM 915 C C . PRO A 1 113 ? -1.358 10.600 6.885 1.00 94.19 113 PRO A C 1
ATOM 917 O O . PRO A 1 113 ? -2.416 10.063 6.552 1.00 94.19 113 PRO A O 1
ATOM 920 N N . LYS A 1 114 ? -1.200 11.929 6.856 1.00 92.44 114 LYS A N 1
ATOM 921 C CA . LYS A 1 114 ? -2.274 12.880 6.522 1.00 92.44 114 LYS A CA 1
ATOM 922 C C . LYS A 1 114 ? -2.918 12.647 5.150 1.00 92.44 114 LYS A C 1
ATOM 924 O O . LYS A 1 114 ? -4.107 12.899 4.997 1.00 92.44 114 LYS A O 1
ATOM 929 N N . ASP A 1 115 ? -2.150 12.163 4.176 1.00 94.44 115 ASP A N 1
ATOM 930 C CA . ASP A 1 115 ? -2.617 11.926 2.810 1.00 94.44 115 ASP A CA 1
ATOM 931 C C . ASP A 1 115 ? -3.504 10.671 2.743 1.00 94.44 115 ASP A C 1
ATOM 933 O O . ASP A 1 115 ? -4.326 10.543 1.839 1.00 94.44 115 ASP A O 1
ATOM 937 N N . THR A 1 116 ? -3.376 9.768 3.725 1.00 94.12 116 THR A N 1
ATOM 938 C CA . THR A 1 116 ? -4.046 8.458 3.734 1.00 94.12 116 THR A CA 1
ATOM 939 C C . THR A 1 116 ? -5.311 8.392 4.589 1.00 94.12 116 THR A C 1
ATOM 941 O O . THR A 1 116 ? -6.124 7.494 4.398 1.00 94.12 116 THR A O 1
ATOM 944 N N . PHE A 1 117 ? -5.511 9.332 5.520 1.00 86.88 117 PHE A N 1
ATOM 945 C CA . PHE A 1 117 ? -6.660 9.294 6.434 1.00 86.88 117 PHE A CA 1
ATOM 946 C C . PHE A 1 117 ? -7.983 9.722 5.800 1.00 86.88 117 PHE A C 1
ATOM 948 O O . PHE A 1 117 ? -9.016 9.155 6.143 1.00 86.88 117 PHE A O 1
ATOM 955 N N . GLN A 1 118 ? -7.960 10.752 4.953 1.00 72.81 118 GLN A N 1
ATOM 956 C CA . GLN A 1 118 ? -9.154 11.349 4.329 1.00 72.81 118 GLN A CA 1
ATOM 957 C C . GLN A 1 118 ? -8.864 11.884 2.915 1.00 72.81 118 GLN A C 1
ATOM 959 O O . GLN A 1 118 ? -9.659 12.626 2.343 1.00 72.81 118 GLN A O 1
ATOM 964 N N . GLY A 1 119 ? -7.688 11.566 2.372 1.00 80.06 119 GLY A N 1
ATOM 965 C CA . GLY A 1 119 ? -7.239 12.055 1.078 1.00 80.06 119 GLY A CA 1
ATOM 966 C C . GLY A 1 119 ? -7.540 11.085 -0.056 1.00 80.06 119 GLY A C 1
ATOM 967 O O . GLY A 1 119 ? -7.899 9.929 0.141 1.00 80.06 119 GLY A O 1
ATOM 968 N N . ASN A 1 120 ? -7.331 11.579 -1.267 1.00 92.44 120 ASN A N 1
ATOM 969 C CA . ASN A 1 120 ? -7.287 10.816 -2.515 1.00 92.44 120 ASN A CA 1
ATOM 970 C C . ASN A 1 120 ? -5.955 11.045 -3.242 1.00 92.44 120 ASN A C 1
ATOM 972 O O . ASN A 1 120 ? -5.855 10.854 -4.451 1.00 92.44 120 ASN A O 1
ATOM 976 N N . ALA A 1 121 ? -4.943 11.491 -2.493 1.00 96.75 121 ALA A N 1
ATOM 977 C CA . ALA A 1 121 ? -3.592 11.643 -2.989 1.00 96.75 121 ALA A CA 1
ATOM 978 C C . ALA A 1 121 ? -3.003 10.271 -3.316 1.00 96.75 121 ALA A C 1
ATOM 980 O O . ALA A 1 121 ? -3.171 9.336 -2.537 1.00 96.75 121 ALA A O 1
ATOM 981 N N . PHE A 1 122 ? -2.304 10.151 -4.439 1.00 98.00 122 PHE A N 1
ATOM 982 C CA . PHE A 1 122 ? -1.813 8.858 -4.911 1.00 98.00 122 PHE A CA 1
ATOM 983 C C . PHE A 1 122 ? -0.427 8.952 -5.546 1.00 98.00 122 PHE A C 1
ATOM 985 O O . PHE A 1 122 ? 0.043 10.035 -5.903 1.00 98.00 122 PHE A O 1
ATOM 992 N N . LEU A 1 123 ? 0.217 7.797 -5.687 1.00 98.00 123 LEU A N 1
ATOM 993 C CA . LEU A 1 123 ? 1.425 7.599 -6.487 1.00 98.00 123 LEU A CA 1
ATOM 994 C C . LEU A 1 123 ? 1.085 6.666 -7.640 1.00 98.00 123 LEU A C 1
ATOM 996 O O . LEU A 1 123 ? 0.263 5.771 -7.468 1.00 98.00 123 LEU A O 1
ATOM 1000 N N . SER A 1 124 ? 1.720 6.842 -8.790 1.00 97.31 124 SER A N 1
ATOM 1001 C CA . SER A 1 124 ? 1.584 5.903 -9.903 1.00 97.31 124 SER A CA 1
ATOM 1002 C C . SER A 1 124 ? 2.889 5.805 -10.677 1.00 97.31 124 SER A C 1
ATOM 1004 O O . SER A 1 124 ? 3.673 6.752 -10.650 1.00 97.31 124 SER A O 1
ATOM 1006 N N . THR A 1 125 ? 3.139 4.693 -11.360 1.00 96.50 125 THR A N 1
ATOM 1007 C CA . THR A 1 125 ? 4.220 4.607 -12.356 1.00 96.50 125 THR A CA 1
ATOM 1008 C C . THR A 1 125 ? 3.958 5.507 -13.563 1.00 96.50 125 THR A C 1
ATOM 1010 O O . THR A 1 125 ? 4.890 5.998 -14.195 1.00 96.50 125 THR A O 1
ATOM 1013 N N . VAL A 1 126 ? 2.688 5.822 -13.833 1.00 95.12 126 VAL A N 1
ATOM 1014 C CA . VAL A 1 126 ? 2.278 6.706 -14.924 1.00 95.12 126 VAL A CA 1
ATOM 1015 C C . VAL A 1 126 ? 2.157 8.143 -14.423 1.00 95.12 126 VAL A C 1
ATOM 1017 O O . VAL A 1 126 ? 1.486 8.429 -13.428 1.00 95.12 126 VAL A O 1
ATOM 1020 N N . HIS A 1 127 ? 2.780 9.086 -15.129 1.00 95.75 127 HIS A N 1
ATOM 1021 C CA . HIS A 1 127 ? 2.549 10.508 -14.886 1.00 95.75 127 HIS A CA 1
ATOM 1022 C C . HIS A 1 127 ? 1.193 10.938 -15.463 1.00 95.75 127 HIS A C 1
ATOM 1024 O O . HIS A 1 127 ? 0.946 10.824 -16.663 1.00 95.75 127 HIS A O 1
ATOM 1030 N N . THR A 1 128 ? 0.323 11.470 -14.610 1.00 94.56 128 THR A N 1
ATOM 1031 C CA . THR A 1 128 ? -1.002 11.981 -14.971 1.00 94.56 128 THR A CA 1
ATOM 1032 C C . THR A 1 128 ? -1.070 13.498 -14.790 1.00 94.56 128 THR A C 1
ATOM 1034 O O . THR A 1 128 ? -0.193 14.119 -14.191 1.00 94.56 128 THR A O 1
ATOM 1037 N N . LYS A 1 129 ? -2.150 14.109 -15.288 1.00 95.00 129 LYS A N 1
ATOM 1038 C CA . LYS A 1 129 ? -2.458 15.531 -15.056 1.00 95.00 129 LYS A CA 1
ATOM 1039 C C . LYS A 1 129 ? -3.285 15.765 -13.782 1.00 95.00 129 LYS A C 1
ATOM 1041 O O . LYS A 1 129 ? -3.708 16.896 -13.548 1.00 95.00 129 LYS A O 1
ATOM 1046 N N . ASP A 1 130 ? -3.561 14.724 -12.991 1.00 96.38 130 ASP A N 1
ATOM 1047 C CA . ASP A 1 130 ? -4.346 14.851 -11.761 1.00 96.38 130 ASP A CA 1
ATOM 1048 C C . ASP A 1 130 ? -3.516 15.551 -10.674 1.00 96.38 130 ASP A C 1
ATOM 1050 O O . ASP A 1 130 ? -2.421 15.118 -10.316 1.00 96.38 130 ASP A O 1
ATOM 1054 N N . THR A 1 131 ? -4.060 16.629 -10.109 1.00 95.06 131 THR A N 1
ATOM 1055 C CA . THR A 1 131 ? -3.421 17.414 -9.043 1.00 95.06 131 THR A CA 1
ATOM 1056 C C . THR A 1 131 ? -3.277 16.648 -7.727 1.00 95.06 131 THR A C 1
ATOM 1058 O O . THR A 1 131 ? -2.542 17.076 -6.833 1.00 95.06 131 THR A O 1
ATOM 1061 N N . LYS A 1 132 ? -3.964 15.511 -7.593 1.00 96.75 132 LYS A N 1
ATOM 1062 C CA . LYS A 1 132 ? -3.856 14.592 -6.458 1.00 96.75 132 LYS A CA 1
ATOM 1063 C C . LYS A 1 132 ? -2.666 13.645 -6.588 1.00 96.75 132 LYS A C 1
ATOM 1065 O O . LYS A 1 132 ? -2.280 13.042 -5.585 1.00 96.75 132 LYS A O 1
ATOM 1070 N N . GLN A 1 133 ? -2.057 13.521 -7.768 1.00 97.94 133 GLN A N 1
ATOM 1071 C CA . GLN A 1 133 ? -0.846 12.725 -7.913 1.00 97.94 133 GLN A CA 1
ATOM 1072 C C . GLN A 1 133 ? 0.312 13.405 -7.180 1.00 97.94 133 GLN A C 1
ATOM 1074 O O . GLN A 1 133 ? 0.727 14.513 -7.515 1.00 97.94 133 GLN A O 1
ATOM 1079 N N . LYS A 1 134 ? 0.839 12.734 -6.156 1.00 97.44 134 LYS A N 1
ATOM 1080 C CA . LYS A 1 134 ? 1.941 13.248 -5.334 1.00 97.44 134 LYS A CA 1
ATOM 1081 C C . LYS A 1 134 ? 3.308 12.923 -5.902 1.00 97.44 134 LYS A C 1
ATOM 1083 O O . LYS A 1 134 ? 4.227 13.720 -5.735 1.00 97.44 134 LYS A O 1
ATOM 1088 N N . GLY A 1 135 ? 3.428 11.793 -6.584 1.00 97.62 135 GLY A N 1
ATOM 1089 C CA . GLY A 1 135 ? 4.695 11.324 -7.113 1.00 97.62 135 GLY A CA 1
ATOM 1090 C C . GLY A 1 135 ? 4.527 10.297 -8.217 1.00 97.62 135 GLY A C 1
ATOM 1091 O O . GLY A 1 135 ? 3.448 9.727 -8.425 1.00 97.62 135 GLY A O 1
ATOM 1092 N N . VAL A 1 136 ? 5.627 10.100 -8.934 1.00 98.12 136 VAL A N 1
ATOM 1093 C CA . VAL A 1 136 ? 5.754 9.137 -10.019 1.00 98.12 136 VAL A CA 1
ATOM 1094 C C . VAL A 1 136 ? 6.753 8.074 -9.587 1.00 98.12 136 VAL A C 1
ATOM 1096 O O . VAL A 1 136 ? 7.904 8.384 -9.267 1.00 98.12 136 VAL A O 1
ATOM 1099 N N . ILE A 1 137 ? 6.295 6.829 -9.529 1.00 97.38 137 ILE A N 1
ATOM 1100 C CA . ILE A 1 137 ? 7.126 5.673 -9.205 1.00 97.38 137 ILE A CA 1
ATOM 1101 C C . ILE A 1 137 ? 7.922 5.323 -10.455 1.00 97.38 137 ILE A C 1
ATOM 1103 O O . ILE A 1 137 ? 7.383 5.275 -11.554 1.00 97.38 137 ILE A O 1
ATOM 1107 N N . LYS A 1 138 ? 9.218 5.091 -10.297 1.00 95.81 138 LYS A N 1
ATOM 1108 C CA . LYS A 1 138 ? 10.041 4.593 -11.386 1.00 95.81 138 LYS A CA 1
ATOM 1109 C C . LYS A 1 138 ? 9.772 3.102 -11.567 1.00 95.81 138 LYS A C 1
ATOM 1111 O O . LYS A 1 138 ? 9.939 2.339 -10.617 1.00 95.81 138 LYS A O 1
ATOM 1116 N N . ASP A 1 139 ? 9.404 2.726 -12.780 1.00 93.81 139 ASP A N 1
ATOM 1117 C CA . ASP A 1 139 ? 9.331 1.344 -13.236 1.00 93.81 139 ASP A CA 1
ATOM 1118 C C . ASP A 1 139 ? 10.566 1.032 -14.091 1.00 93.81 139 ASP A C 1
ATOM 1120 O O . ASP A 1 139 ? 11.133 1.921 -14.734 1.00 93.81 139 ASP A O 1
ATOM 1124 N N . PHE A 1 140 ? 11.041 -0.208 -14.059 1.00 91.31 140 PHE A N 1
ATOM 1125 C CA . PHE A 1 140 ? 11.997 -0.645 -15.073 1.00 91.31 140 PHE A CA 1
ATOM 1126 C C . PHE A 1 140 ? 11.184 -0.984 -16.327 1.00 91.31 140 PHE A C 1
ATOM 1128 O O . PHE A 1 140 ? 10.069 -1.449 -16.208 1.00 91.31 140 PHE A O 1
ATOM 1135 N N . GLY A 1 141 ? 11.673 -0.657 -17.522 1.00 87.62 141 GLY A N 1
ATOM 1136 C CA . GLY A 1 141 ? 10.939 -0.948 -18.762 1.00 87.62 141 GLY A CA 1
ATOM 1137 C C . GLY A 1 141 ? 9.717 -0.074 -19.075 1.00 87.62 141 GLY A C 1
ATOM 1138 O O . GLY A 1 141 ? 9.295 -0.078 -20.231 1.00 87.62 141 GLY A O 1
ATOM 1139 N N . ASP A 1 142 ? 9.222 0.723 -18.118 1.00 88.56 142 ASP A N 1
ATOM 1140 C CA . ASP A 1 142 ? 8.082 1.648 -18.265 1.00 88.56 142 ASP A CA 1
ATOM 1141 C C . ASP A 1 142 ? 6.821 0.967 -18.848 1.00 88.56 142 ASP A C 1
ATOM 1143 O O . ASP A 1 142 ? 6.073 1.551 -19.637 1.00 88.56 142 ASP A O 1
ATOM 1147 N N . ASN A 1 143 ? 6.600 -0.297 -18.487 1.00 88.81 143 ASN A N 1
ATOM 1148 C CA . ASN A 1 143 ? 5.585 -1.188 -19.055 1.00 88.81 143 ASN A CA 1
ATOM 1149 C C . ASN A 1 143 ? 4.591 -1.722 -18.011 1.00 88.81 143 ASN A C 1
ATOM 1151 O O . ASN A 1 143 ? 3.621 -2.382 -18.393 1.00 88.81 143 ASN A O 1
ATOM 1155 N N . HIS A 1 144 ? 4.775 -1.414 -16.725 1.00 91.06 144 HIS A N 1
ATOM 1156 C CA . HIS A 1 144 ? 3.874 -1.808 -15.648 1.00 91.06 144 HIS A CA 1
ATOM 1157 C C . HIS A 1 144 ? 3.115 -0.617 -15.068 1.00 91.06 144 HIS A C 1
ATOM 1159 O O . HIS A 1 144 ? 3.680 0.423 -14.713 1.00 91.06 144 HIS A O 1
ATOM 1165 N N . VAL A 1 145 ? 1.808 -0.799 -14.875 1.00 93.69 145 VAL A N 1
ATOM 1166 C CA . VAL A 1 145 ? 0.963 0.186 -14.198 1.00 93.69 145 VAL A CA 1
ATOM 1167 C C . VAL A 1 145 ? 0.794 -0.226 -12.741 1.00 93.69 145 VAL A C 1
ATOM 1169 O O . VAL A 1 145 ? 0.133 -1.216 -12.423 1.00 93.69 145 VAL A O 1
ATOM 1172 N N . ILE A 1 146 ? 1.407 0.539 -11.841 1.00 95.44 146 ILE A N 1
ATOM 1173 C CA . ILE A 1 146 ? 1.261 0.364 -10.396 1.00 95.44 146 ILE A CA 1
ATOM 1174 C C . ILE A 1 146 ? 0.760 1.674 -9.821 1.00 95.44 146 ILE A C 1
ATOM 1176 O O . ILE A 1 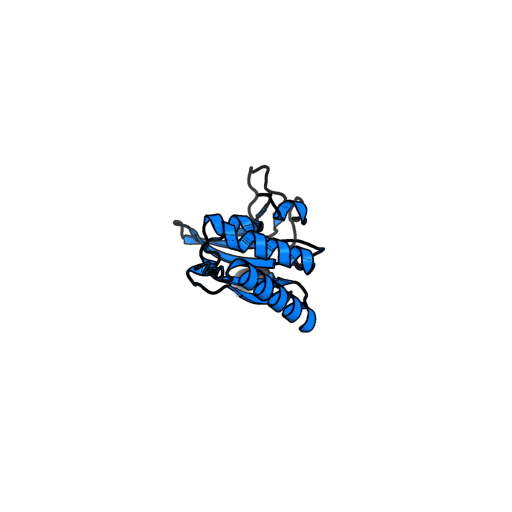146 ? 1.384 2.714 -10.028 1.00 95.44 146 ILE A O 1
ATOM 1180 N N . THR A 1 147 ? -0.318 1.615 -9.045 1.00 97.00 147 THR A N 1
ATOM 1181 C CA . THR A 1 147 ? -0.900 2.795 -8.409 1.00 97.00 147 THR A CA 1
ATOM 1182 C C . THR A 1 147 ? -1.071 2.563 -6.912 1.00 97.00 147 THR A C 1
ATOM 1184 O O . THR A 1 147 ? -1.694 1.593 -6.487 1.00 97.00 147 THR A O 1
ATOM 1187 N N . ILE A 1 148 ? -0.521 3.467 -6.098 1.00 98.06 148 ILE A N 1
ATOM 1188 C CA . ILE A 1 148 ? -0.588 3.437 -4.633 1.00 98.06 148 ILE A CA 1
ATOM 1189 C C . ILE A 1 148 ? -1.575 4.505 -4.154 1.00 98.06 148 ILE A C 1
ATOM 1191 O O . ILE A 1 148 ? -1.349 5.697 -4.369 1.00 98.06 148 ILE A O 1
ATOM 1195 N N . LYS A 1 149 ? -2.654 4.089 -3.487 1.00 97.50 149 LYS A N 1
ATOM 1196 C CA . LYS A 1 149 ? -3.771 4.937 -3.039 1.00 97.50 149 LYS A CA 1
ATOM 1197 C C . LYS A 1 149 ? -4.054 4.784 -1.537 1.00 97.50 149 LYS A C 1
ATOM 1199 O O . LYS A 1 149 ? -3.638 3.800 -0.929 1.00 97.50 149 LYS A O 1
ATOM 1204 N N . PRO A 1 150 ? -4.800 5.708 -0.911 1.00 97.62 150 PRO A N 1
ATOM 1205 C CA . PRO A 1 150 ? -5.269 5.564 0.465 1.00 97.62 150 PRO A CA 1
ATOM 1206 C C . PRO A 1 150 ? -6.195 4.357 0.637 1.00 97.62 150 PRO A C 1
ATOM 1208 O O . PRO A 1 150 ? -7.040 4.099 -0.222 1.00 97.62 150 PRO A O 1
ATOM 1211 N N . LEU A 1 151 ? -6.091 3.642 1.762 1.00 97.19 151 LEU A N 1
ATOM 1212 C CA . LEU A 1 151 ? -6.837 2.399 2.004 1.00 97.19 151 LEU A CA 1
ATOM 1213 C C . LEU A 1 151 ? -8.349 2.557 1.872 1.00 97.19 151 LEU A C 1
ATOM 1215 O O . LEU A 1 151 ? -9.016 1.673 1.337 1.00 97.19 151 LEU A O 1
ATOM 1219 N N . GLN A 1 152 ? -8.879 3.694 2.313 1.00 95.31 152 GLN A N 1
ATOM 1220 C CA . GLN A 1 152 ? -10.302 3.996 2.221 1.00 95.31 152 GLN A CA 1
ATOM 1221 C C . GLN A 1 152 ? -10.836 3.916 0.784 1.00 95.31 152 GLN A C 1
ATOM 1223 O O . GLN A 1 152 ? -11.936 3.418 0.574 1.00 95.31 152 GLN A O 1
ATOM 1228 N N . THR A 1 153 ? -10.042 4.346 -0.202 1.00 95.00 153 THR A N 1
ATOM 1229 C CA . THR A 1 153 ? -10.443 4.337 -1.622 1.00 95.00 153 THR A CA 1
ATOM 1230 C C . THR A 1 153 ? -10.583 2.924 -2.185 1.00 95.00 153 THR A C 1
ATOM 1232 O O . THR A 1 153 ? -11.249 2.726 -3.194 1.00 95.00 153 THR A O 1
ATOM 1235 N N . SER A 1 154 ? -10.014 1.907 -1.520 1.00 94.81 154 SER A N 1
ATOM 1236 C CA . SER A 1 154 ? -10.213 0.511 -1.930 1.00 94.81 154 SER A CA 1
ATOM 1237 C C . SER A 1 154 ? -11.686 0.111 -1.892 1.00 94.81 154 SER A C 1
ATOM 1239 O O . SER A 1 154 ? -12.129 -0.670 -2.728 1.00 94.81 154 SER A O 1
ATOM 1241 N N . TYR A 1 155 ? -12.462 0.697 -0.979 1.00 92.88 155 TYR A N 1
ATOM 1242 C CA . TYR A 1 155 ? -13.860 0.342 -0.751 1.00 92.88 155 TYR A CA 1
ATOM 1243 C C . TYR A 1 155 ? -14.836 0.950 -1.761 1.00 92.88 155 TYR A C 1
ATOM 1245 O O . TYR A 1 155 ? -16.028 0.668 -1.699 1.00 92.88 155 TYR A O 1
ATOM 1253 N N . GLU A 1 156 ? -14.342 1.751 -2.707 1.00 90.88 156 GLU A N 1
ATOM 1254 C CA . GLU A 1 156 ? -15.122 2.201 -3.866 1.00 90.88 156 GLU A CA 1
ATOM 1255 C C . GLU A 1 156 ? -15.404 1.037 -4.831 1.00 90.88 156 GLU A C 1
ATOM 1257 O O . GLU A 1 156 ? -16.416 1.041 -5.532 1.00 90.88 156 GLU A O 1
ATOM 1262 N N . HIS A 1 157 ? -14.528 0.023 -4.845 1.00 88.62 157 HIS A N 1
ATOM 1263 C CA . HIS A 1 157 ? -14.593 -1.095 -5.792 1.00 88.62 157 HIS A CA 1
ATOM 1264 C C . HIS A 1 157 ? -14.378 -2.476 -5.158 1.00 88.62 157 HIS A C 1
ATOM 1266 O O . HIS A 1 157 ? -14.658 -3.485 -5.800 1.00 88.62 157 HIS A O 1
ATOM 1272 N N . LEU A 1 158 ? -13.888 -2.550 -3.916 1.00 91.00 158 LEU A N 1
ATOM 1273 C CA . LEU A 1 158 ? -13.604 -3.803 -3.219 1.00 91.00 158 LEU A CA 1
ATOM 1274 C C . LEU A 1 158 ? -14.431 -3.925 -1.933 1.00 91.00 158 LEU A C 1
ATOM 1276 O O . LEU A 1 158 ? -14.601 -2.940 -1.212 1.00 91.00 158 LEU A O 1
ATOM 1280 N N . PRO A 1 159 ? -14.885 -5.136 -1.566 1.00 91.94 159 PRO A N 1
ATOM 1281 C CA . PRO A 1 159 ? -15.540 -5.352 -0.280 1.00 91.94 159 PRO A CA 1
ATOM 1282 C C . PRO A 1 159 ? -14.560 -5.127 0.878 1.00 91.94 159 PRO A C 1
ATOM 1284 O O . PRO A 1 159 ? -13.341 -5.168 0.695 1.00 91.94 159 PRO A O 1
ATOM 1287 N N . MET A 1 160 ? -15.074 -4.941 2.095 1.00 91.94 160 MET A N 1
ATOM 1288 C CA . MET A 1 160 ? -14.237 -4.925 3.304 1.00 91.94 160 MET A CA 1
ATOM 1289 C C . MET A 1 160 ? -13.540 -6.275 3.540 1.00 91.94 160 MET A C 1
ATOM 1291 O O . MET A 1 160 ? -12.440 -6.334 4.082 1.00 91.94 160 MET A O 1
ATOM 1295 N N . ALA A 1 161 ? -14.171 -7.372 3.125 1.00 92.75 161 ALA A N 1
ATOM 1296 C CA . ALA A 1 161 ? -13.569 -8.691 3.198 1.00 92.75 161 ALA A CA 1
ATOM 1297 C C . ALA A 1 161 ? -12.323 -8.779 2.306 1.00 92.75 161 ALA A C 1
ATOM 1299 O O . ALA A 1 161 ? -12.302 -8.285 1.174 1.00 92.75 161 ALA A O 1
ATOM 1300 N N . GLY A 1 162 ? -11.275 -9.430 2.806 1.00 93.75 162 GLY A N 1
ATOM 1301 C CA . GLY A 1 162 ? -10.044 -9.604 2.048 1.00 93.75 162 GLY A CA 1
ATOM 1302 C C . GLY A 1 162 ? -8.807 -9.849 2.896 1.00 93.75 162 GLY A C 1
ATOM 1303 O O . GLY A 1 162 ? -8.856 -9.939 4.124 1.00 93.75 162 GLY A O 1
ATOM 1304 N N . ARG A 1 163 ? -7.681 -9.961 2.188 1.00 95.81 163 ARG A N 1
ATOM 1305 C CA . ARG A 1 163 ? -6.338 -10.053 2.759 1.00 95.81 163 ARG A CA 1
ATOM 1306 C C . ARG A 1 163 ? -5.744 -8.663 2.931 1.00 95.81 163 ARG A C 1
ATOM 1308 O O . ARG A 1 163 ? -5.809 -7.836 2.021 1.00 95.81 163 ARG A O 1
ATOM 1315 N N . TYR A 1 164 ? -5.139 -8.455 4.087 1.00 97.25 164 TYR A N 1
ATOM 1316 C CA . TYR A 1 164 ? -4.486 -7.221 4.488 1.00 97.25 164 TYR A CA 1
ATOM 1317 C C . TYR A 1 164 ? -3.125 -7.545 5.089 1.00 97.25 164 TYR A C 1
ATOM 1319 O O . TYR A 1 164 ? -2.894 -8.664 5.542 1.00 97.25 164 TYR A O 1
ATOM 1327 N N . VAL A 1 165 ? -2.240 -6.557 5.139 1.00 97.75 165 VAL A N 1
ATOM 1328 C CA . VAL A 1 165 ? -0.917 -6.675 5.754 1.00 97.75 165 VAL A CA 1
ATOM 1329 C C . VAL A 1 165 ? -0.734 -5.583 6.795 1.00 97.75 165 VAL A C 1
ATOM 1331 O O . VAL A 1 165 ? -1.104 -4.438 6.565 1.00 97.75 165 VAL A O 1
ATOM 1334 N N . VAL A 1 166 ? -0.138 -5.941 7.925 1.00 97.12 166 VAL A N 1
ATOM 1335 C CA . VAL A 1 166 ? 0.237 -5.048 9.024 1.00 97.12 166 VAL A CA 1
ATOM 1336 C C . VAL A 1 166 ? 1.752 -4.847 8.977 1.00 97.12 166 VAL A C 1
ATOM 1338 O O . VAL A 1 166 ? 2.494 -5.830 9.038 1.00 97.12 166 VAL A O 1
ATOM 1341 N N . GLU A 1 167 ? 2.226 -3.607 8.831 1.00 95.88 167 GLU A N 1
ATOM 1342 C CA . GLU A 1 167 ? 3.665 -3.313 8.705 1.00 95.88 167 GLU A CA 1
ATOM 1343 C C . GLU A 1 167 ? 4.441 -3.579 10.002 1.00 95.88 167 GLU A C 1
ATOM 1345 O O . GLU A 1 167 ? 4.025 -3.148 11.073 1.00 95.88 167 GLU A O 1
ATOM 1350 N N . GLY A 1 168 ? 5.626 -4.189 9.882 1.00 72.75 168 GLY A N 1
ATOM 1351 C CA . GLY A 1 168 ? 6.740 -3.996 10.816 1.00 72.75 168 GLY A CA 1
ATOM 1352 C C . GLY A 1 168 ? 6.520 -4.471 12.250 1.00 72.75 168 GLY A C 1
ATOM 1353 O O . GLY A 1 168 ? 7.197 -3.992 13.156 1.00 72.75 168 GLY A O 1
ATOM 1354 N N . VAL A 1 169 ? 5.591 -5.396 12.475 1.00 70.25 169 VAL A N 1
ATOM 1355 C CA . VAL A 1 169 ? 5.261 -5.882 13.815 1.00 70.25 169 VAL A CA 1
ATOM 1356 C C . VAL A 1 169 ? 5.963 -7.203 14.129 1.00 70.25 169 VAL A C 1
ATOM 1358 O O . VAL A 1 169 ? 5.831 -8.203 13.414 1.00 70.25 169 VAL A O 1
ATOM 1361 N N . ASP A 1 170 ? 6.680 -7.233 15.254 1.00 87.81 170 ASP A N 1
ATOM 1362 C CA . ASP A 1 170 ? 7.054 -8.492 15.899 1.00 87.81 170 ASP A CA 1
ATOM 1363 C C . ASP A 1 170 ? 5.795 -9.320 16.236 1.00 87.81 170 ASP A C 1
ATOM 1365 O O . ASP A 1 170 ? 4.662 -8.847 16.119 1.00 87.81 170 ASP A O 1
ATOM 1369 N N . ASP A 1 171 ? 5.955 -10.599 16.586 1.00 91.12 171 ASP A N 1
ATOM 1370 C CA . ASP A 1 171 ? 4.794 -11.474 16.844 1.00 91.12 171 ASP A CA 1
ATOM 1371 C C . ASP A 1 171 ? 3.884 -10.913 17.943 1.00 91.12 171 ASP A C 1
ATOM 1373 O O . ASP A 1 171 ? 2.661 -10.957 17.840 1.00 91.12 171 ASP A O 1
ATOM 1377 N N . LYS A 1 172 ? 4.476 -10.280 18.959 1.00 91.50 172 LYS A N 1
ATOM 1378 C CA . LYS A 1 172 ? 3.742 -9.708 20.088 1.00 91.50 172 LYS A CA 1
ATOM 1379 C C . LYS A 1 172 ? 2.872 -8.518 19.676 1.00 91.50 172 LYS A C 1
ATOM 1381 O O . LYS A 1 172 ? 1.730 -8.412 20.124 1.00 91.50 172 LYS A O 1
ATOM 1386 N N . SER A 1 173 ? 3.409 -7.617 18.861 1.00 90.81 173 SER A N 1
ATOM 1387 C CA . SER A 1 173 ? 2.720 -6.413 18.390 1.00 90.81 173 SER A CA 1
ATOM 1388 C C . SER A 1 173 ? 1.638 -6.768 17.375 1.00 90.81 173 SER A C 1
ATOM 1390 O O . SER A 1 173 ? 0.548 -6.200 17.414 1.00 90.81 173 SER A O 1
ATOM 1392 N N . TYR A 1 174 ? 1.895 -7.777 16.540 1.00 95.00 174 TYR A N 1
ATOM 1393 C CA . TYR A 1 174 ? 0.904 -8.345 15.632 1.00 95.00 174 TYR A CA 1
ATOM 1394 C C . TYR A 1 174 ? -0.284 -8.944 16.398 1.00 95.00 174 TYR A C 1
ATOM 1396 O O . TYR A 1 174 ? -1.437 -8.588 16.146 1.00 95.00 174 TYR A O 1
ATOM 1404 N N . ASP A 1 175 ? -0.013 -9.773 17.408 1.00 94.81 175 ASP A N 1
ATOM 1405 C CA . ASP A 1 175 ? -1.052 -10.356 18.259 1.00 94.81 175 ASP A CA 1
ATOM 1406 C C . ASP A 1 175 ? -1.841 -9.289 19.026 1.00 94.81 175 ASP A C 1
ATOM 1408 O O . ASP A 1 175 ? -3.057 -9.408 19.204 1.00 94.81 175 ASP A O 1
ATOM 1412 N N . ALA A 1 176 ? -1.162 -8.242 19.503 1.00 94.19 176 ALA A N 1
ATOM 1413 C CA . ALA A 1 176 ? -1.804 -7.124 20.184 1.00 94.19 176 ALA A CA 1
ATOM 1414 C C . ALA A 1 176 ? -2.754 -6.364 19.244 1.00 94.19 176 ALA A C 1
ATOM 1416 O O . ALA A 1 176 ? -3.890 -6.087 19.637 1.00 94.19 176 ALA A O 1
ATOM 1417 N N . PHE A 1 177 ? -2.327 -6.101 18.004 1.00 96.50 177 PHE A N 1
ATOM 1418 C CA . PHE A 1 177 ? -3.164 -5.508 16.962 1.00 96.50 177 PHE A CA 1
ATOM 1419 C C . PHE A 1 177 ? -4.417 -6.356 16.703 1.00 96.50 177 PHE A C 1
ATOM 1421 O O . PHE A 1 177 ? -5.535 -5.845 16.801 1.00 96.50 177 PHE A O 1
ATOM 1428 N N . LEU A 1 178 ? -4.263 -7.664 16.464 1.00 96.44 178 LEU A N 1
ATOM 1429 C CA . LEU A 1 178 ? -5.398 -8.556 16.195 1.00 96.44 178 LEU A CA 1
ATOM 1430 C C . LEU A 1 178 ? -6.374 -8.644 17.372 1.00 96.44 178 LEU A C 1
ATOM 1432 O O . LEU A 1 178 ? -7.593 -8.635 17.172 1.00 96.44 178 LEU A O 1
ATOM 1436 N N . LYS A 1 179 ? -5.859 -8.709 18.606 1.00 96.12 179 LYS A N 1
ATOM 1437 C CA . LYS A 1 179 ? -6.686 -8.716 19.823 1.00 96.12 179 LYS A CA 1
ATOM 1438 C C . LYS A 1 179 ? -7.467 -7.418 19.968 1.00 96.12 179 LYS A C 1
ATOM 1440 O O . LYS A 1 179 ? -8.652 -7.463 20.300 1.00 96.12 179 LYS A O 1
ATOM 1445 N N . LEU A 1 180 ? -6.828 -6.276 19.716 1.00 96.81 180 LEU A N 1
ATOM 1446 C CA . LEU A 1 180 ? -7.479 -4.971 19.776 1.00 96.81 180 LEU A CA 1
ATOM 1447 C C . LEU A 1 180 ? -8.561 -4.843 18.698 1.00 96.81 180 LEU A C 1
ATOM 1449 O O . LEU A 1 180 ? -9.687 -4.456 19.017 1.00 96.81 180 LEU A O 1
ATOM 1453 N N . PHE A 1 181 ? -8.258 -5.253 17.465 1.00 95.75 181 PHE A N 1
ATOM 1454 C CA . PHE A 1 181 ? -9.219 -5.243 16.366 1.00 95.75 181 PHE A CA 1
ATOM 1455 C C . PHE A 1 181 ? -10.433 -6.121 16.665 1.00 95.75 181 PHE A C 1
ATOM 1457 O O . PHE A 1 181 ? -11.567 -5.644 16.650 1.00 95.75 181 PHE A O 1
ATOM 1464 N N . SER A 1 182 ? -10.194 -7.371 17.064 1.00 94.06 182 SER A N 1
ATOM 1465 C CA . SER A 1 182 ? -11.251 -8.317 17.433 1.00 94.06 182 SER A CA 1
ATOM 1466 C C . SER A 1 182 ? -12.098 -7.800 18.596 1.00 94.06 182 SER A C 1
ATOM 1468 O O . SER A 1 182 ? -13.321 -7.921 18.585 1.00 94.06 182 SER A O 1
ATOM 1470 N N . LYS A 1 183 ? -11.470 -7.185 19.607 1.00 95.31 183 LYS A N 1
ATOM 1471 C CA . LYS A 1 183 ? -12.175 -6.596 20.750 1.00 95.31 183 LYS A CA 1
ATOM 1472 C C . LYS A 1 183 ? -13.120 -5.479 20.309 1.00 95.31 183 LYS A C 1
ATOM 1474 O O . LYS A 1 183 ? -14.274 -5.496 20.739 1.00 95.31 183 LYS A O 1
ATOM 1479 N N . LYS A 1 184 ? -12.661 -4.533 19.481 1.00 94.81 184 LYS A N 1
ATOM 1480 C CA . LYS A 1 184 ? -13.501 -3.414 19.025 1.00 94.81 184 LYS A CA 1
ATOM 1481 C C . LYS A 1 184 ? -14.621 -3.877 18.094 1.00 94.81 184 LYS A C 1
ATOM 1483 O O . LYS A 1 184 ? -15.756 -3.444 18.271 1.00 94.81 184 LYS A O 1
ATOM 1488 N N . LEU A 1 185 ? -14.348 -4.826 17.194 1.00 91.38 185 LEU A N 1
ATOM 1489 C CA . LEU A 1 185 ? -15.390 -5.468 16.384 1.00 91.38 185 LEU A CA 1
ATOM 1490 C C . LEU A 1 185 ? -16.455 -6.117 17.273 1.00 91.38 185 LEU A C 1
ATOM 1492 O O . LEU A 1 185 ? -17.638 -5.827 17.136 1.00 91.38 185 LEU A O 1
ATOM 1496 N N . ASN A 1 186 ? -16.046 -6.925 18.253 1.00 90.31 186 ASN A N 1
ATOM 1497 C CA . ASN A 1 186 ? -16.983 -7.559 19.180 1.00 90.31 186 ASN A CA 1
ATOM 1498 C C . ASN A 1 186 ? -17.783 -6.535 19.994 1.00 90.31 186 ASN A C 1
ATOM 1500 O O . ASN A 1 186 ? -18.944 -6.774 20.295 1.00 90.31 186 ASN A O 1
ATOM 1504 N N . GLN A 1 187 ? -17.192 -5.401 20.372 1.00 90.75 187 GLN A N 1
ATOM 1505 C CA . GLN A 1 187 ? -17.918 -4.326 21.053 1.00 90.75 187 GLN A CA 1
ATOM 1506 C C . GLN A 1 187 ? -18.959 -3.665 20.145 1.00 90.75 187 GLN A C 1
ATOM 1508 O O . GLN A 1 187 ? -20.050 -3.365 20.624 1.00 90.75 187 GLN A O 1
ATOM 1513 N N . HIS A 1 188 ? -18.640 -3.479 18.865 1.00 88.81 188 HIS A N 1
ATOM 1514 C CA . HIS A 1 188 ? -19.548 -2.910 17.874 1.00 88.81 188 HIS A CA 1
ATOM 1515 C C . HIS A 1 188 ? -20.721 -3.852 17.553 1.00 88.81 188 HIS A C 1
ATOM 1517 O O . HIS A 1 188 ? -21.869 -3.422 17.538 1.00 88.81 188 HIS A O 1
ATOM 1523 N N . PHE A 1 189 ? -20.443 -5.149 17.381 1.00 84.00 189 PHE A N 1
ATOM 1524 C CA . PHE A 1 189 ? -21.435 -6.172 17.018 1.00 84.00 189 PHE A CA 1
ATOM 1525 C C . PHE A 1 189 ? -22.082 -6.888 18.204 1.00 84.00 189 PHE A C 1
ATOM 1527 O O . PHE A 1 189 ? -22.862 -7.821 18.002 1.00 84.00 189 PHE A O 1
ATOM 1534 N N . LYS A 1 190 ? -21.777 -6.489 19.446 1.00 79.44 190 LYS A N 1
ATOM 1535 C CA . LYS A 1 190 ? -22.426 -7.066 20.627 1.00 79.44 190 LYS A CA 1
ATOM 1536 C C . LYS A 1 190 ? -23.943 -6.958 20.444 1.00 79.44 190 LYS A C 1
ATOM 1538 O O . LYS A 1 190 ? -24.436 -5.844 20.245 1.00 79.44 190 LYS A O 1
ATOM 1543 N N . PRO A 1 191 ? -24.697 -8.069 20.545 1.00 59.97 191 PRO A N 1
ATOM 1544 C CA . PRO A 1 191 ? -26.141 -7.976 20.561 1.00 59.97 191 PRO A CA 1
ATOM 1545 C C . PRO A 1 191 ? -26.502 -7.045 21.711 1.00 59.97 191 PRO A C 1
ATOM 1547 O O . PRO A 1 191 ? -26.057 -7.261 22.843 1.00 59.97 191 PRO A O 1
ATOM 1550 N N . LYS A 1 192 ? -27.270 -5.987 21.426 1.00 56.25 192 LYS A N 1
ATOM 1551 C CA . LYS A 1 192 ? -27.945 -5.243 22.487 1.00 56.25 192 LYS A CA 1
ATOM 1552 C C . LYS A 1 192 ? -28.739 -6.297 23.248 1.00 56.25 192 LYS A C 1
ATOM 1554 O O . LYS A 1 192 ? -29.703 -6.830 22.706 1.00 56.25 192 LYS A O 1
ATOM 1559 N N . GLN A 1 193 ? -28.291 -6.666 24.448 1.00 45.75 193 GLN A N 1
ATOM 1560 C CA . GLN A 1 193 ? -29.122 -7.433 25.360 1.00 45.75 193 GLN A CA 1
ATOM 1561 C C . GLN A 1 193 ? -30.403 -6.621 25.475 1.00 45.75 193 GLN A C 1
ATOM 1563 O O . GLN A 1 193 ? -30.375 -5.489 25.960 1.00 45.75 193 GLN A O 1
ATOM 1568 N N . TYR A 1 194 ? -31.495 -7.152 24.927 1.00 42.09 194 TYR A N 1
ATOM 1569 C CA . TYR A 1 194 ? -32.817 -6.662 25.249 1.00 42.09 194 TYR A CA 1
ATOM 1570 C C . TYR A 1 194 ? -32.886 -6.715 26.769 1.00 42.09 194 TYR A C 1
ATOM 1572 O O . TYR A 1 194 ? -32.924 -7.792 27.362 1.00 42.09 194 TYR A O 1
ATOM 1580 N N . ILE A 1 195 ? -32.829 -5.544 27.396 1.00 43.47 195 ILE A N 1
ATOM 1581 C CA . ILE A 1 195 ? -33.354 -5.368 28.734 1.00 43.47 195 ILE A CA 1
ATOM 1582 C C . ILE A 1 195 ? -34.833 -5.714 28.563 1.00 43.47 195 ILE A C 1
ATOM 1584 O O . ILE A 1 195 ? -35.617 -4.893 28.089 1.00 43.47 195 ILE A O 1
ATOM 1588 N N . GLN A 1 196 ? -35.191 -6.968 28.843 1.00 38.34 196 GLN A N 1
ATOM 1589 C CA . GLN A 1 196 ? -36.560 -7.335 29.163 1.00 38.34 196 GLN A CA 1
ATOM 1590 C C . GLN A 1 196 ? -36.883 -6.607 30.469 1.00 38.34 196 GLN A C 1
ATOM 1592 O O . GLN A 1 196 ? -36.699 -7.119 31.565 1.00 38.34 196 GLN A O 1
ATOM 1597 N N . LEU A 1 197 ? -37.280 -5.344 30.330 1.00 44.09 197 LEU A N 1
ATOM 1598 C CA . LEU A 1 197 ? -38.270 -4.750 31.206 1.00 44.09 197 LEU A CA 1
ATOM 1599 C C . LEU A 1 197 ? -39.580 -5.424 30.822 1.00 44.09 197 LEU A C 1
ATOM 1601 O O . LEU A 1 197 ? -40.164 -5.030 29.818 1.00 44.09 197 LEU A O 1
ATOM 1605 N N . LEU A 1 198 ? -39.950 -6.470 31.559 1.00 40.03 198 LEU A N 1
ATOM 1606 C CA . LEU A 1 198 ? -41.318 -6.852 31.913 1.00 40.03 198 LEU A CA 1
ATOM 1607 C C . LEU A 1 198 ? -41.245 -7.879 33.048 1.00 40.03 198 LEU A C 1
ATOM 1609 O O . LEU A 1 198 ? -40.650 -8.955 32.827 1.00 40.03 198 LEU A O 1
#